Protein AF-A0A450S6C7-F1 (afdb_monomer_lite)

pLDDT: mean 80.45, std 17.09, range [35.97, 97.31]

Radius of gyration: 77.87 Å; chains: 1; bounding box: 133×38×218 Å

Secondary structure (DSSP, 8-state):
-HHHHHHHHHHHHHHHHTT----------HHHHHHHHHHHHHHHHHHHHHHHHHHHHHHHHHHHHHHHHHHHHHHHHHHHHHHHHHHHHHHHHHHHHHHHHHHHHHHHHHHHHHHHHHHHHHHHHHHHHHHHHHHHHHHHHHHHHTHHHHHHHHHHHHHHHSS-TT--HHHHHHHHHHHHTTT-HHHHHHHHHTT---------

Sequence (204 aa):
MRNVIWLLLFIVVLVSRSAFAVEVAPRISDREIVDRLIRLEEGQRSMQRQMDDRFSAMQKQMDNRFSAMERQVDNRFSAMERQVDDRFSAMEKQVDNRFSAMEKRMELMEQWISERMEAQWHLTLVLIAAILGLVGFVVWDRSTALKPLERRFDRIADDLELESPGGSKLTRLVGALRELAPEDRRLADVLRRFSLLKDLPRQA

Foldseek 3Di:
DVVVVVVVVVVVVVVVVVPPDDDDDPDPDPVNVVVVVVVVVVVVVVVVVVVVVVVVVVVVVVVVVVVVVVVVVVVVVVVVVVVVVVVVVVVVVVVVVVVVVVVVVVVVVVVVVVVVVVVVVVVVVVVVVVVVVVVVVVVVCVVVVCVVVVVVVVVVVCVQVPDDPPDGPVVVVLVVLQVCLVVDVVSVVVCVVVVSNPDDPDDD

Organism: NCBI:txid2126338

Structure (mmCIF, N/CA/C/O backbone):
data_AF-A0A450S6C7-F1
#
_entry.id   AF-A0A450S6C7-F1
#
loop_
_atom_site.group_PDB
_atom_site.id
_atom_site.type_symbol
_atom_site.label_atom_id
_atom_site.label_alt_id
_atom_site.label_comp_id
_atom_site.label_asym_id
_atom_site.label_entity_id
_atom_site.label_seq_id
_atom_site.pdbx_PDB_ins_code
_atom_site.Cartn_x
_atom_site.Cartn_y
_atom_site.Cartn_z
_atom_site.occupancy
_atom_site.B_iso_or_equiv
_atom_site.auth_seq_id
_atom_site.auth_comp_id
_atom_site.auth_asym_id
_atom_site.auth_atom_id
_atom_site.pdbx_PDB_model_num
ATOM 1 N N . MET A 1 1 ? -38.337 -27.605 137.936 1.00 59.41 1 MET A N 1
ATOM 2 C CA . MET A 1 1 ? -37.971 -28.455 136.777 1.00 59.41 1 MET A CA 1
ATOM 3 C C . MET A 1 1 ? -38.839 -28.166 135.545 1.00 59.41 1 MET A C 1
ATOM 5 O O . MET A 1 1 ? -38.288 -27.783 134.526 1.00 59.41 1 MET A O 1
ATOM 9 N N . ARG A 1 2 ? -40.180 -28.246 135.622 1.00 66.88 2 ARG A N 1
ATOM 10 C CA . ARG A 1 2 ? -41.090 -28.081 134.461 1.00 66.88 2 ARG A CA 1
ATOM 11 C C . ARG A 1 2 ? -41.018 -26.722 133.733 1.00 66.88 2 ARG A C 1
ATOM 13 O O . ARG A 1 2 ? -41.124 -26.686 132.514 1.00 66.88 2 ARG A O 1
ATOM 20 N N . ASN A 1 3 ? -40.777 -25.623 134.450 1.00 64.31 3 ASN A N 1
ATOM 21 C CA . ASN A 1 3 ? -40.757 -24.272 133.858 1.00 64.31 3 ASN A CA 1
ATOM 22 C C . ASN A 1 3 ? -39.447 -23.955 133.109 1.00 64.31 3 ASN A C 1
ATOM 24 O O . ASN A 1 3 ? -39.446 -23.144 132.191 1.00 64.31 3 ASN A O 1
ATOM 28 N N . VAL A 1 4 ? -38.344 -24.626 133.465 1.00 73.75 4 VAL A N 1
ATOM 29 C CA . VAL A 1 4 ? -37.034 -24.451 132.807 1.00 73.75 4 VAL A CA 1
ATOM 30 C C . VAL A 1 4 ? -37.041 -25.085 131.415 1.00 73.75 4 VAL A C 1
ATOM 32 O O . VAL A 1 4 ? -36.467 -24.536 130.482 1.00 73.75 4 VAL A O 1
ATOM 35 N N . ILE A 1 5 ? -37.764 -26.198 131.257 1.00 76.25 5 ILE A N 1
ATOM 36 C CA . ILE A 1 5 ? -37.934 -26.881 129.969 1.00 76.25 5 ILE A CA 1
ATOM 37 C C . ILE A 1 5 ? -38.692 -25.980 128.988 1.00 76.25 5 ILE A C 1
ATOM 39 O O . ILE A 1 5 ? -38.266 -25.838 127.848 1.00 76.25 5 ILE A O 1
ATOM 43 N N . TRP A 1 6 ? -39.757 -25.310 129.440 1.00 79.44 6 TRP A N 1
ATOM 44 C CA . TRP A 1 6 ? -40.509 -24.369 128.604 1.00 79.44 6 TRP A CA 1
ATOM 45 C C . TRP A 1 6 ? -39.689 -23.144 128.188 1.00 79.44 6 TRP A C 1
ATOM 47 O O . TRP A 1 6 ? -39.787 -22.714 127.042 1.00 79.44 6 TRP A O 1
ATOM 57 N N . LEU A 1 7 ? -38.840 -22.622 129.078 1.00 78.94 7 LEU A N 1
ATOM 58 C CA . LEU A 1 7 ? -37.923 -21.526 128.754 1.00 78.94 7 LEU A CA 1
ATOM 59 C C . LEU A 1 7 ? -36.870 -21.939 127.720 1.00 78.94 7 LEU A C 1
ATOM 61 O O . LEU A 1 7 ? -36.635 -21.199 126.769 1.00 78.94 7 LEU A O 1
ATOM 65 N N . LEU A 1 8 ? -36.284 -23.131 127.855 1.00 76.75 8 LEU A N 1
ATOM 66 C CA . LEU A 1 8 ? -35.333 -23.654 126.870 1.00 76.75 8 LEU A CA 1
ATOM 67 C C . LEU A 1 8 ? -35.992 -23.875 125.504 1.00 76.75 8 LEU A C 1
ATOM 69 O O . LEU A 1 8 ? -35.417 -23.512 124.481 1.00 76.75 8 LEU A O 1
ATOM 73 N N . LEU A 1 9 ? -37.222 -24.392 125.483 1.00 77.19 9 LEU A N 1
ATOM 74 C CA . LEU A 1 9 ? -37.988 -24.595 124.250 1.00 77.19 9 LEU A CA 1
ATOM 75 C C . LEU A 1 9 ? -38.311 -23.258 123.565 1.00 77.19 9 LEU A C 1
ATOM 77 O O . LEU A 1 9 ? -38.173 -23.129 122.351 1.00 77.19 9 LEU A O 1
ATOM 81 N N . PHE A 1 10 ? -38.663 -22.235 124.347 1.00 77.44 10 PHE A N 1
ATOM 82 C CA . PHE A 1 10 ? -38.928 -20.889 123.841 1.00 77.44 10 PHE A CA 1
ATOM 83 C C . PHE A 1 10 ? -37.675 -20.223 123.254 1.00 77.44 10 PHE A C 1
ATOM 85 O O . PHE A 1 10 ? -37.748 -19.603 122.194 1.00 77.44 10 PHE A O 1
ATOM 92 N N . ILE A 1 11 ? -36.513 -20.404 123.891 1.00 76.25 11 ILE A N 1
ATOM 93 C CA . ILE A 1 11 ? -35.227 -19.884 123.401 1.00 76.25 11 ILE A CA 1
ATOM 94 C C . ILE A 1 11 ? -34.826 -20.562 122.083 1.00 76.25 11 ILE A C 1
ATOM 96 O O . ILE A 1 11 ? -34.401 -19.877 121.155 1.00 76.25 11 ILE A O 1
ATOM 100 N N . VAL A 1 12 ? -35.023 -21.878 121.954 1.00 75.19 12 VAL A N 1
ATOM 101 C CA . VAL A 1 12 ? -34.751 -22.609 120.702 1.00 75.19 12 VAL A CA 1
ATOM 102 C C . VAL A 1 12 ? -35.634 -22.101 119.558 1.00 75.19 12 VAL A C 1
ATOM 104 O O . VAL A 1 12 ? -35.145 -21.890 118.448 1.00 75.19 12 VAL A O 1
ATOM 107 N N . VAL A 1 13 ? -36.913 -21.824 119.829 1.00 72.62 13 VAL A N 1
ATOM 108 C CA . VAL A 1 13 ? -37.837 -21.241 118.839 1.00 72.62 13 VAL A CA 1
ATOM 109 C C . VAL A 1 13 ? -37.409 -19.829 118.429 1.00 72.62 13 VAL A C 1
ATOM 111 O O . VAL A 1 13 ? -37.501 -19.470 117.254 1.00 72.62 13 VAL A O 1
ATOM 114 N N . LEU A 1 14 ? -36.913 -19.033 119.378 1.00 66.69 14 LEU A N 1
ATOM 115 C CA . LEU A 1 14 ? -36.426 -17.677 119.125 1.00 66.69 14 LEU A CA 1
ATOM 116 C C . LEU A 1 14 ? -35.165 -17.667 118.256 1.00 66.69 14 LEU A C 1
ATOM 118 O O . LEU A 1 14 ? -35.115 -16.926 117.280 1.00 66.69 14 LEU A O 1
ATOM 122 N N . VAL A 1 15 ? -34.185 -18.523 118.551 1.00 63.88 15 VAL A N 1
ATOM 123 C CA . VAL A 1 15 ? -32.941 -18.618 117.767 1.00 63.88 15 VAL A CA 1
ATOM 124 C C . VAL A 1 15 ? -33.203 -19.193 116.372 1.00 63.88 15 VAL A C 1
ATOM 126 O O . VAL A 1 15 ? -32.592 -18.755 115.399 1.00 63.88 15 VAL A O 1
ATOM 129 N N . SER A 1 16 ? -34.162 -20.116 116.245 1.00 60.47 16 SER A N 1
ATOM 130 C CA . SER A 1 16 ? -34.554 -20.689 114.953 1.00 60.47 16 SER A CA 1
ATOM 131 C C . SER A 1 16 ? -35.202 -19.657 114.020 1.00 60.47 16 SER A C 1
ATOM 133 O O . SER A 1 16 ? -35.007 -19.717 112.807 1.00 60.47 16 SER A O 1
ATOM 135 N N . ARG A 1 17 ? -35.907 -18.658 114.571 1.00 58.38 17 ARG A N 1
ATOM 136 C CA . ARG A 1 17 ? -36.477 -17.553 113.783 1.00 58.38 17 ARG A CA 1
ATOM 137 C C . ARG A 1 17 ? -35.430 -16.588 113.227 1.00 58.38 17 ARG A C 1
ATOM 139 O O . ARG A 1 17 ? -35.666 -16.006 112.174 1.00 58.38 17 ARG A O 1
ATOM 146 N N . SER A 1 18 ? -34.285 -16.441 113.886 1.00 54.09 18 SER A N 1
ATOM 147 C CA . SER A 1 18 ? -33.247 -15.473 113.501 1.00 54.09 18 SER A CA 1
ATOM 148 C C . SER A 1 18 ? -32.346 -15.936 112.347 1.00 54.09 18 SER A C 1
ATOM 150 O O . SER A 1 18 ? -31.543 -15.148 111.859 1.00 54.09 18 SER A O 1
ATOM 152 N N . ALA A 1 19 ? -32.446 -17.197 111.911 1.00 55.00 19 ALA A N 1
ATOM 153 C CA . ALA A 1 19 ? -31.525 -17.795 110.937 1.00 55.00 19 ALA A CA 1
ATOM 154 C C . ALA A 1 19 ? -31.924 -17.609 109.456 1.00 55.00 19 ALA A C 1
ATOM 156 O O . ALA A 1 19 ? -31.166 -17.997 108.570 1.00 55.00 19 ALA A O 1
ATOM 157 N N . PHE A 1 20 ? -33.082 -17.008 109.158 1.00 53.72 20 PHE A N 1
ATOM 158 C CA . PHE A 1 20 ? -33.559 -16.809 107.782 1.00 53.72 20 PHE A CA 1
ATOM 159 C C . PHE A 1 20 ? -33.567 -15.329 107.387 1.00 53.72 20 PHE A C 1
ATOM 161 O O . PHE A 1 20 ? -34.619 -14.717 107.239 1.00 53.72 20 PHE A O 1
ATOM 168 N N . ALA A 1 21 ? -32.386 -14.749 107.197 1.00 49.41 21 ALA A N 1
ATOM 169 C CA . ALA A 1 21 ? -32.229 -13.474 106.498 1.00 49.41 21 ALA A CA 1
ATOM 170 C C . ALA A 1 21 ? 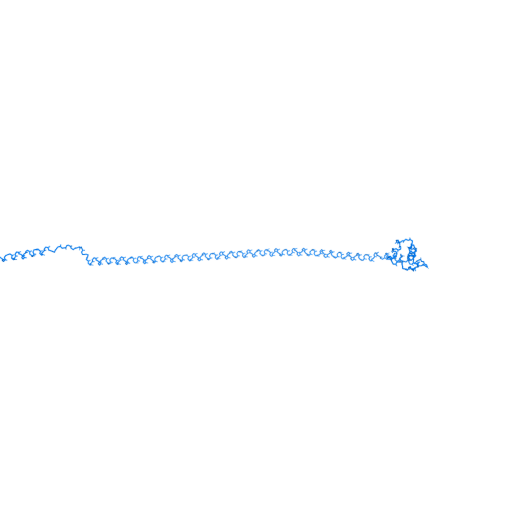-30.940 -13.509 105.667 1.00 49.41 21 ALA A C 1
ATOM 172 O O . ALA A 1 21 ? -29.929 -12.906 106.011 1.00 49.41 21 ALA A O 1
ATOM 173 N N . VAL A 1 22 ? -30.969 -14.289 104.585 1.00 49.44 22 VAL A N 1
ATOM 174 C CA . VAL A 1 22 ? -29.977 -14.215 103.508 1.00 49.44 22 VAL A CA 1
ATOM 175 C C . VAL A 1 22 ? -30.625 -13.408 102.389 1.00 49.44 22 VAL A C 1
ATOM 177 O O . VAL A 1 22 ? -31.564 -13.883 101.750 1.00 49.44 22 VAL A O 1
ATOM 180 N N . GLU A 1 23 ? -30.170 -12.173 102.185 1.00 49.59 23 GLU A N 1
ATOM 181 C CA . GLU A 1 23 ? -30.594 -11.345 101.056 1.00 49.59 23 GLU A CA 1
ATOM 182 C C . GLU A 1 23 ? -30.078 -11.969 99.755 1.00 49.59 23 GLU A C 1
ATOM 184 O O . GLU A 1 23 ? -28.879 -12.087 99.502 1.00 49.59 23 GLU A O 1
ATOM 189 N N . VAL A 1 24 ? -31.022 -12.443 98.948 1.00 52.97 24 VAL A N 1
ATOM 190 C CA . VAL A 1 24 ? -30.782 -13.054 97.644 1.00 52.97 24 VAL A CA 1
ATOM 191 C C . VAL A 1 24 ? -30.521 -11.928 96.644 1.00 52.97 24 VAL A C 1
ATOM 193 O O . VAL A 1 24 ? -31.357 -11.040 96.483 1.00 52.97 24 VAL A O 1
ATOM 196 N N . ALA A 1 25 ? -29.372 -11.975 95.964 1.00 54.00 25 ALA A N 1
ATOM 197 C CA . ALA A 1 25 ? -29.061 -11.117 94.820 1.00 54.00 25 ALA A CA 1
ATOM 198 C C . ALA A 1 25 ? -30.244 -11.071 93.828 1.00 54.00 25 ALA A C 1
ATOM 200 O O . ALA A 1 25 ? -30.941 -12.083 93.705 1.00 54.00 25 ALA A O 1
ATOM 201 N N . PRO A 1 26 ? -30.487 -9.954 93.111 1.00 57.22 26 PRO A N 1
ATOM 202 C CA . PRO A 1 26 ? -31.670 -9.800 92.268 1.00 57.22 26 PRO A CA 1
ATOM 203 C C . PRO A 1 26 ? -31.791 -10.985 91.307 1.00 57.22 26 PRO A C 1
ATOM 205 O O . PRO A 1 26 ? -30.985 -11.142 90.389 1.00 57.22 26 PRO A O 1
ATOM 208 N N . ARG A 1 27 ? -32.772 -11.863 91.547 1.00 58.56 27 ARG A N 1
ATOM 209 C CA . ARG A 1 27 ? -33.082 -12.954 90.627 1.00 58.56 27 ARG A CA 1
ATOM 210 C C . ARG A 1 27 ? -33.682 -12.310 89.390 1.00 58.56 27 ARG A C 1
ATOM 212 O O . ARG A 1 27 ? -34.846 -11.918 89.414 1.00 58.56 27 ARG A O 1
ATOM 219 N N . ILE A 1 28 ? -32.879 -12.179 88.336 1.00 61.12 28 ILE A N 1
ATOM 220 C CA . ILE A 1 28 ? -33.383 -11.901 86.992 1.00 61.12 28 ILE A CA 1
ATOM 221 C C . ILE A 1 28 ? -34.524 -12.895 86.754 1.00 61.12 28 ILE A C 1
ATOM 223 O O . ILE A 1 28 ? -34.337 -14.106 86.868 1.00 61.12 28 ILE A O 1
ATOM 227 N N . SER A 1 29 ? -35.728 -12.373 86.537 1.00 68.75 29 SER A N 1
ATOM 228 C CA . SER A 1 29 ? -36.910 -13.197 86.309 1.00 68.75 29 SER A CA 1
ATOM 229 C C . SER A 1 29 ? -36.808 -13.822 84.923 1.00 68.75 29 SER A C 1
ATOM 231 O O . SER A 1 29 ? -36.449 -13.129 83.971 1.00 68.75 29 SER A O 1
ATOM 233 N N . ASP A 1 30 ? -37.197 -15.088 84.775 1.00 75.69 30 ASP A N 1
ATOM 234 C CA . ASP A 1 30 ? -37.263 -15.766 83.472 1.00 75.69 30 ASP A CA 1
ATOM 235 C C . ASP A 1 30 ? -38.041 -14.943 82.422 1.00 75.69 30 ASP A C 1
ATOM 237 O O . ASP A 1 30 ? -37.728 -14.987 81.234 1.00 75.69 30 ASP A O 1
ATOM 241 N N . ARG A 1 31 ? -39.000 -14.105 82.855 1.00 79.12 31 ARG A N 1
ATOM 242 C CA . ARG A 1 31 ? -39.727 -13.162 81.986 1.00 79.12 31 ARG A CA 1
ATOM 243 C C . ARG A 1 31 ? -38.841 -12.073 81.372 1.00 79.12 31 ARG A C 1
ATOM 245 O O . ARG A 1 31 ? -39.048 -11.716 80.218 1.00 79.12 31 ARG A O 1
ATOM 252 N N . GLU A 1 32 ? -37.870 -11.548 82.115 1.00 82.75 32 GLU A N 1
ATOM 253 C CA . GLU A 1 32 ? -36.956 -10.505 81.628 1.00 82.75 32 GLU A CA 1
ATOM 254 C C . GLU A 1 32 ? -35.920 -11.081 80.649 1.00 82.75 32 GLU A C 1
ATOM 256 O O . GLU A 1 32 ? -35.538 -10.421 79.683 1.00 82.75 32 GLU A O 1
ATOM 261 N N . ILE A 1 33 ? -35.506 -12.338 80.851 1.00 82.75 33 ILE A N 1
ATOM 262 C CA . ILE A 1 33 ? -34.623 -13.061 79.922 1.00 82.75 33 ILE A CA 1
ATOM 263 C C . ILE A 1 33 ? -35.326 -13.272 78.581 1.00 82.75 33 ILE A C 1
ATOM 265 O O . ILE A 1 33 ? -34.732 -13.007 77.537 1.00 82.75 33 ILE A O 1
ATOM 269 N N . VAL A 1 34 ? -36.591 -13.702 78.606 1.00 86.75 34 VAL A N 1
ATOM 270 C CA . VAL A 1 34 ? -37.395 -13.908 77.393 1.00 86.75 34 VAL A CA 1
ATOM 271 C C . VAL A 1 34 ? -37.588 -12.598 76.623 1.00 86.75 34 VAL A C 1
ATOM 273 O O . VAL A 1 34 ? -37.375 -12.583 75.414 1.00 86.75 34 VAL A O 1
ATOM 276 N N . ASP A 1 35 ? -37.906 -11.489 77.298 1.00 88.19 35 ASP A N 1
ATOM 277 C CA . ASP A 1 35 ? -38.069 -10.178 76.643 1.00 88.19 35 ASP A CA 1
ATOM 278 C C . ASP A 1 35 ? -36.772 -9.696 75.965 1.00 88.19 35 ASP A C 1
ATOM 280 O O . ASP A 1 35 ? -36.773 -9.258 74.811 1.00 88.19 35 ASP A O 1
ATOM 284 N N . ARG A 1 36 ? -35.625 -9.859 76.641 1.00 87.00 36 ARG A N 1
ATOM 285 C CA . ARG A 1 36 ? -34.311 -9.538 76.061 1.00 87.00 36 ARG A CA 1
ATOM 286 C C . ARG A 1 36 ? -33.949 -10.456 74.893 1.00 87.00 36 ARG A C 1
ATOM 288 O O . ARG A 1 36 ? -33.341 -9.974 73.939 1.00 87.00 36 ARG A O 1
ATOM 295 N N . LEU A 1 37 ? -34.321 -11.739 74.944 1.00 88.94 37 LEU A N 1
ATOM 296 C CA . LEU A 1 37 ? -34.117 -12.681 73.839 1.00 88.94 37 LEU A CA 1
ATOM 297 C C . LEU A 1 37 ? -34.931 -12.284 72.607 1.00 88.94 37 LEU A C 1
ATOM 299 O O . LEU A 1 37 ? -34.387 -12.273 71.509 1.00 88.94 37 LEU A O 1
ATOM 303 N N . ILE A 1 38 ? -36.199 -11.910 72.795 1.00 89.69 38 ILE A N 1
ATOM 304 C CA . ILE A 1 38 ? -37.078 -11.464 71.707 1.00 89.69 38 ILE A CA 1
ATOM 305 C C . ILE A 1 38 ? -36.509 -10.196 71.059 1.00 89.69 38 ILE A C 1
ATOM 307 O O . ILE A 1 38 ? -36.353 -10.151 69.840 1.00 89.69 38 ILE A O 1
ATOM 311 N N . ARG A 1 39 ? -36.091 -9.197 71.853 1.00 92.31 39 ARG A N 1
ATOM 312 C CA . ARG A 1 39 ? -35.423 -7.992 71.321 1.00 92.31 39 ARG A CA 1
ATOM 313 C C . ARG A 1 39 ? -34.125 -8.304 70.577 1.00 92.31 39 ARG A C 1
ATOM 315 O O . ARG A 1 39 ? -33.833 -7.661 69.570 1.00 92.31 39 ARG A O 1
ATOM 322 N N . LEU A 1 40 ? -33.325 -9.248 71.073 1.00 92.19 40 LEU A N 1
ATOM 323 C CA . LEU A 1 40 ? -32.101 -9.692 70.400 1.00 92.19 40 LEU A CA 1
ATOM 324 C C . LEU A 1 40 ? -32.412 -10.383 69.070 1.00 92.19 40 LEU A C 1
ATOM 326 O O . LEU A 1 40 ? -31.770 -10.070 68.070 1.00 92.19 40 LEU A O 1
ATOM 330 N N . GLU A 1 41 ? -33.413 -11.262 69.036 1.00 93.25 41 GLU A N 1
ATOM 331 C CA . GLU A 1 41 ? -33.856 -11.953 67.824 1.00 93.25 41 GLU A CA 1
ATOM 332 C C . GLU A 1 41 ? -34.385 -10.960 66.777 1.00 93.25 41 GLU A C 1
ATOM 334 O O . GLU A 1 41 ? -34.026 -11.032 65.600 1.00 93.25 41 GLU A O 1
ATOM 339 N N . GLU A 1 42 ? -35.181 -9.976 67.197 1.00 92.75 42 GLU A N 1
ATOM 340 C CA . GLU A 1 42 ? -35.641 -8.882 66.337 1.00 92.75 42 GLU A CA 1
ATOM 341 C C . GLU A 1 42 ? -34.476 -8.028 65.819 1.00 92.75 42 GLU A C 1
ATOM 343 O O . GLU A 1 42 ? -34.428 -7.698 64.629 1.00 92.75 42 GLU A O 1
ATOM 348 N N . GLY A 1 43 ? -33.503 -7.719 66.682 1.00 93.38 43 GLY A N 1
ATOM 349 C CA . GLY A 1 43 ? -32.276 -7.013 66.317 1.00 93.38 43 GLY A CA 1
ATOM 350 C C . GLY A 1 43 ? -31.446 -7.774 65.280 1.00 93.38 43 GLY A C 1
ATOM 351 O O . GLY A 1 43 ? -31.012 -7.182 64.291 1.00 93.38 43 GLY A O 1
ATOM 352 N N . GLN A 1 44 ? -31.289 -9.090 65.446 1.00 93.50 44 GLN A N 1
ATOM 353 C CA . GLN A 1 44 ? -30.606 -9.955 64.480 1.00 93.50 44 GLN A CA 1
ATOM 354 C C . GLN A 1 44 ? -31.352 -10.019 63.146 1.00 93.50 44 GLN A C 1
ATOM 356 O O . GLN A 1 44 ? -30.734 -9.845 62.098 1.00 93.50 44 GLN A O 1
ATOM 361 N N . ARG A 1 45 ? -32.680 -10.194 63.161 1.00 94.44 45 ARG A N 1
ATOM 362 C CA . ARG A 1 45 ? -33.504 -10.205 61.938 1.00 94.44 45 ARG A CA 1
ATOM 363 C C . ARG A 1 45 ? -33.435 -8.873 61.190 1.00 94.44 45 ARG A C 1
ATOM 365 O O . ARG A 1 45 ? -33.346 -8.864 59.965 1.00 94.44 45 ARG A O 1
ATOM 372 N N . SER A 1 46 ? -33.468 -7.754 61.910 1.00 94.56 46 SER A N 1
ATOM 373 C CA . SER A 1 46 ? -33.310 -6.410 61.340 1.00 94.56 46 SER A CA 1
ATOM 374 C C . SER A 1 46 ? -31.928 -6.225 60.706 1.00 94.56 46 SER A C 1
ATOM 376 O O . SER A 1 46 ? -31.819 -5.791 59.558 1.00 94.56 46 SER A O 1
ATOM 378 N N . MET A 1 47 ? -30.871 -6.633 61.415 1.00 94.75 47 MET A N 1
ATOM 379 C CA . MET A 1 47 ? -29.499 -6.573 60.915 1.00 94.75 47 MET A CA 1
ATOM 380 C C . MET A 1 47 ? -29.304 -7.453 59.677 1.00 94.75 47 MET A C 1
ATOM 382 O O . MET A 1 47 ? -28.668 -7.021 58.719 1.00 94.75 47 MET A O 1
ATOM 386 N N . GLN A 1 48 ? -29.891 -8.650 59.658 1.00 95.44 48 GLN A N 1
ATOM 387 C CA . GLN A 1 48 ? -29.814 -9.550 58.513 1.00 95.44 48 GLN A CA 1
ATOM 388 C C . GLN A 1 48 ? -30.497 -8.965 57.276 1.00 95.44 48 GLN A C 1
ATOM 390 O O . GLN A 1 48 ? -29.872 -8.901 56.223 1.00 95.44 48 GLN A O 1
ATOM 395 N N . ARG A 1 49 ? -31.709 -8.413 57.419 1.00 95.06 49 ARG A N 1
ATOM 396 C CA . ARG A 1 49 ? -32.388 -7.705 56.318 1.00 95.06 49 ARG A CA 1
ATOM 397 C C . ARG A 1 49 ? -31.556 -6.542 55.782 1.00 95.06 49 ARG A C 1
ATOM 399 O O . ARG A 1 49 ? -31.413 -6.396 54.575 1.00 95.06 49 ARG A O 1
ATOM 406 N N . GLN A 1 50 ? -30.959 -5.740 56.666 1.00 96.19 50 GLN A N 1
ATOM 407 C CA . GLN A 1 50 ? -30.105 -4.629 56.243 1.00 96.19 50 GLN A CA 1
ATOM 408 C C . GLN A 1 50 ? -28.853 -5.111 55.492 1.00 96.19 50 GLN A C 1
ATOM 410 O O . GLN A 1 50 ? -28.412 -4.445 54.553 1.00 96.19 50 GLN A O 1
ATOM 415 N N . MET A 1 51 ? -28.263 -6.239 55.898 1.00 95.56 51 MET A N 1
ATOM 416 C CA . MET A 1 51 ? -27.139 -6.841 55.178 1.00 95.56 51 MET A CA 1
ATOM 417 C C . MET A 1 51 ? -27.561 -7.343 53.796 1.00 95.56 51 MET A C 1
ATOM 419 O O . MET A 1 51 ? -26.870 -7.036 52.826 1.00 95.56 51 MET A O 1
ATOM 423 N N . ASP A 1 52 ? -28.701 -8.025 53.692 1.00 96.75 52 ASP A N 1
ATOM 424 C CA . ASP A 1 52 ? -29.235 -8.527 52.422 1.00 96.75 52 ASP A CA 1
ATOM 425 C C . ASP A 1 52 ? -29.540 -7.376 51.448 1.00 96.75 52 ASP A C 1
ATOM 427 O O . ASP A 1 52 ? -29.141 -7.416 50.281 1.00 96.75 52 ASP A O 1
ATOM 431 N N . ASP A 1 53 ? -30.159 -6.297 51.936 1.00 96.38 53 ASP A N 1
ATOM 432 C CA . ASP A 1 53 ? -30.444 -5.099 51.140 1.00 96.38 53 ASP A CA 1
ATOM 433 C C . ASP A 1 53 ? -29.157 -4.426 50.647 1.00 96.38 53 ASP A C 1
ATOM 435 O O . ASP A 1 53 ? -29.048 -4.050 49.475 1.00 96.38 53 ASP A O 1
ATOM 439 N N . ARG A 1 54 ? -28.148 -4.297 51.521 1.00 96.38 54 ARG A N 1
ATOM 440 C CA . ARG A 1 54 ? -26.837 -3.741 51.151 1.00 96.38 54 ARG A CA 1
ATOM 441 C C . ARG A 1 54 ? -26.123 -4.612 50.130 1.00 96.38 54 ARG A C 1
ATOM 443 O O . ARG A 1 54 ? -25.535 -4.074 49.194 1.00 96.38 54 ARG A O 1
ATOM 450 N N . PHE A 1 55 ? -26.177 -5.929 50.296 1.00 96.88 55 PHE A N 1
ATOM 451 C CA . PHE A 1 55 ? -25.565 -6.869 49.368 1.00 96.88 55 PHE A CA 1
ATOM 452 C C . PHE A 1 55 ? -26.243 -6.801 47.996 1.00 96.88 55 PHE A C 1
ATOM 454 O O . PHE A 1 55 ? -25.566 -6.642 46.984 1.00 96.88 55 PHE A O 1
ATOM 461 N N . SER A 1 56 ? -27.577 -6.792 47.961 1.00 96.88 56 SER A N 1
ATOM 462 C CA . SER A 1 56 ? -28.361 -6.634 46.732 1.00 96.88 56 SER A CA 1
ATOM 463 C C . SER A 1 56 ? -28.073 -5.305 46.024 1.00 96.88 56 SER A C 1
ATOM 465 O O . SER A 1 56 ? -27.868 -5.268 44.808 1.00 96.88 56 SER A O 1
ATOM 467 N N . ALA A 1 57 ? -27.992 -4.202 46.774 1.00 96.50 57 ALA A N 1
ATOM 468 C CA . ALA A 1 57 ? -27.636 -2.896 46.226 1.00 96.50 57 ALA A CA 1
ATOM 469 C C . ALA A 1 57 ? -26.208 -2.878 45.658 1.00 96.50 57 ALA A C 1
ATOM 471 O O . ALA A 1 57 ? -25.991 -2.365 44.558 1.00 96.50 57 ALA A O 1
ATOM 472 N N . MET A 1 58 ? -25.249 -3.470 46.375 1.00 97.00 58 MET A N 1
ATOM 473 C CA . MET A 1 58 ? -23.866 -3.591 45.918 1.00 97.00 58 MET A CA 1
ATOM 474 C C . MET A 1 58 ? -23.773 -4.441 44.647 1.00 97.00 58 MET A C 1
ATOM 476 O O . MET A 1 58 ? -23.093 -4.044 43.704 1.00 97.00 58 MET A O 1
ATOM 480 N N . GLN A 1 59 ? -24.491 -5.562 44.586 1.00 96.69 59 GLN A N 1
ATOM 481 C CA . GLN A 1 59 ? -24.497 -6.439 43.422 1.00 96.69 59 GLN A CA 1
ATOM 482 C C . GLN A 1 59 ? -25.068 -5.732 42.189 1.00 96.69 59 GLN A C 1
ATOM 484 O O . GLN A 1 59 ? -24.399 -5.665 41.163 1.00 96.69 59 GLN A O 1
ATOM 489 N N . LYS A 1 60 ? -26.218 -5.059 42.322 1.00 96.56 60 LYS A N 1
ATOM 490 C CA . LYS A 1 60 ? -26.782 -4.231 41.240 1.00 96.56 60 LYS A CA 1
ATOM 491 C C . LYS A 1 60 ? -25.824 -3.132 40.782 1.00 96.56 60 LYS A C 1
ATOM 493 O O . LYS A 1 60 ? -25.739 -2.832 39.593 1.00 96.56 60 LYS A O 1
ATOM 498 N N . GLN A 1 61 ? -25.110 -2.499 41.713 1.00 97.00 61 GLN A N 1
ATOM 499 C CA . GLN A 1 61 ? -24.122 -1.481 41.369 1.00 97.00 61 GLN A CA 1
ATOM 500 C C . GLN A 1 61 ? -22.949 -2.079 40.582 1.00 97.00 61 GLN A C 1
ATOM 502 O O . GLN A 1 61 ? -22.497 -1.457 39.618 1.00 97.00 61 GLN A O 1
ATOM 507 N N . MET A 1 62 ? -22.459 -3.260 40.973 1.00 96.38 62 MET A N 1
ATOM 508 C CA . MET A 1 62 ? -21.415 -3.960 40.226 1.00 96.38 62 MET A CA 1
ATOM 509 C C . MET A 1 62 ? -21.898 -4.335 38.827 1.00 96.38 62 MET A C 1
ATOM 511 O O . MET A 1 62 ? -21.221 -3.981 37.866 1.00 96.38 62 MET A O 1
ATOM 515 N N . ASP A 1 63 ? -23.078 -4.939 38.692 1.00 97.31 63 ASP A N 1
ATOM 516 C CA . ASP A 1 63 ? -23.632 -5.353 37.3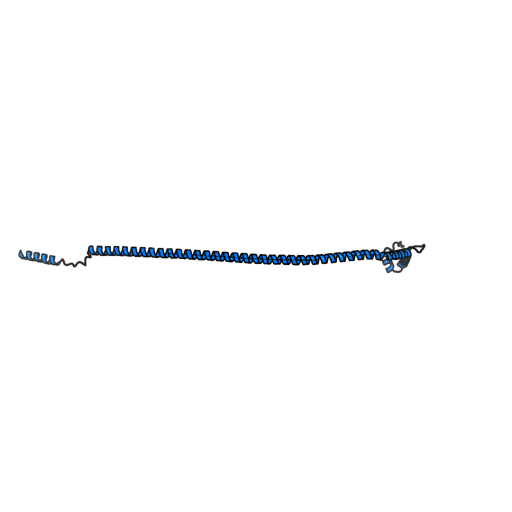96 1.00 97.31 63 ASP A CA 1
ATOM 517 C C . ASP A 1 63 ? -23.776 -4.168 36.432 1.00 97.31 63 ASP A C 1
ATOM 519 O O . ASP A 1 63 ? -23.373 -4.234 35.267 1.00 97.31 63 ASP A O 1
ATOM 523 N N . ASN A 1 64 ? -24.269 -3.033 36.935 1.00 96.88 64 ASN A N 1
ATOM 524 C CA . ASN A 1 64 ? -24.375 -1.802 36.155 1.00 96.88 64 ASN A CA 1
ATOM 525 C C . ASN A 1 64 ? -23.002 -1.270 35.725 1.00 96.88 64 ASN A C 1
ATOM 527 O O . ASN A 1 64 ? -22.846 -0.807 34.593 1.00 96.88 64 ASN A O 1
ATOM 531 N N . ARG A 1 65 ? -21.999 -1.326 36.611 1.00 96.75 65 ARG A N 1
ATOM 532 C CA . ARG A 1 65 ? -20.627 -0.901 36.294 1.00 96.75 65 ARG A CA 1
ATOM 533 C C . ARG A 1 65 ? -19.977 -1.810 35.260 1.00 96.75 65 ARG A C 1
ATOM 535 O O . ARG A 1 65 ? -19.371 -1.292 34.327 1.00 96.75 65 ARG A O 1
ATOM 542 N N . PHE A 1 66 ? -20.132 -3.124 35.396 1.00 97.19 66 PHE A N 1
ATOM 543 C CA . PHE A 1 66 ? -19.633 -4.091 34.423 1.00 97.19 66 PHE A CA 1
ATOM 544 C C . PHE A 1 66 ? -20.285 -3.884 33.059 1.00 97.19 66 PHE A C 1
ATOM 546 O O . PHE A 1 66 ? -19.572 -3.710 32.077 1.00 97.19 66 PHE A O 1
ATOM 553 N N . SER A 1 67 ? -21.613 -3.760 33.010 1.00 96.88 67 SER A N 1
ATOM 554 C CA . SER A 1 67 ? -22.347 -3.505 31.762 1.00 96.88 67 SER A CA 1
ATOM 555 C C . SER A 1 67 ? -21.930 -2.187 31.095 1.00 96.88 67 SER A C 1
ATOM 557 O O . SER A 1 67 ? -21.815 -2.095 29.874 1.00 96.88 67 SER A O 1
ATOM 559 N N . ALA A 1 68 ? -21.703 -1.131 31.884 1.00 96.75 68 ALA A N 1
ATOM 560 C CA . ALA A 1 68 ? -21.225 0.146 31.359 1.00 96.75 68 ALA A CA 1
ATOM 561 C C . ALA A 1 68 ? -19.795 0.037 30.809 1.00 96.75 68 ALA A C 1
ATOM 563 O O . ALA A 1 68 ? -19.492 0.620 29.767 1.00 96.75 68 ALA A O 1
ATOM 564 N N . MET A 1 69 ? -18.932 -0.716 31.493 1.00 97.06 69 MET A N 1
ATOM 565 C CA . MET A 1 69 ? -17.558 -0.945 31.064 1.00 97.06 69 MET A CA 1
ATOM 566 C C . MET A 1 69 ? -17.493 -1.790 29.790 1.00 97.06 69 MET A C 1
ATOM 568 O O . MET A 1 69 ? -16.765 -1.424 28.873 1.00 97.06 69 MET A O 1
ATOM 572 N N . GLU A 1 70 ? -18.298 -2.845 29.687 1.00 96.75 70 GLU A N 1
ATOM 573 C CA . GLU A 1 70 ? -18.425 -3.676 28.484 1.00 96.75 70 GLU A CA 1
ATOM 574 C C . GLU A 1 70 ? -18.832 -2.828 27.272 1.00 96.75 70 GLU A C 1
ATOM 576 O O . GLU A 1 70 ? -18.112 -2.775 26.278 1.00 96.75 70 GLU A O 1
ATOM 581 N N . ARG A 1 71 ? -19.895 -2.022 27.403 1.00 96.50 71 ARG A N 1
ATOM 582 C CA . ARG A 1 71 ? -20.318 -1.088 26.343 1.00 96.50 71 ARG A CA 1
ATOM 583 C C . ARG A 1 71 ? -19.237 -0.076 25.973 1.00 96.50 71 ARG A C 1
ATOM 585 O O . ARG A 1 71 ? -19.119 0.314 24.813 1.00 96.50 71 ARG A O 1
ATOM 592 N N . GLN A 1 72 ? -18.473 0.412 26.949 1.00 96.69 72 GLN A N 1
ATOM 593 C CA . GLN A 1 72 ? -17.384 1.348 26.682 1.00 96.69 72 GLN A CA 1
ATOM 594 C C . GLN A 1 72 ? -16.260 0.681 25.882 1.00 96.69 72 GLN A C 1
ATOM 596 O O . GLN A 1 72 ? -15.718 1.308 24.969 1.00 96.69 72 GLN A O 1
ATOM 601 N N . VAL A 1 73 ? -15.909 -0.558 26.226 1.00 96.19 73 VAL A N 1
ATOM 602 C CA . VAL A 1 73 ? -14.895 -1.345 25.518 1.00 96.19 73 VAL A CA 1
ATOM 603 C C . VAL A 1 73 ? -15.354 -1.635 24.091 1.00 96.19 73 VAL A C 1
ATOM 605 O O . VAL A 1 73 ? -14.612 -1.309 23.168 1.00 96.19 73 VAL A O 1
ATOM 608 N N . ASP A 1 74 ? -16.585 -2.106 23.896 1.00 97.31 74 ASP A N 1
ATOM 609 C CA . ASP A 1 74 ? -17.149 -2.385 22.568 1.00 97.31 74 ASP A CA 1
ATOM 610 C C . ASP A 1 74 ? -17.157 -1.153 21.664 1.00 97.31 74 ASP A C 1
ATOM 612 O O . ASP A 1 74 ? -16.720 -1.202 20.511 1.00 97.31 74 ASP A O 1
ATOM 616 N N . ASN A 1 75 ? -17.595 -0.009 22.194 1.00 96.44 75 ASN A N 1
ATOM 617 C CA . ASN A 1 75 ? -17.607 1.241 21.439 1.00 96.44 75 ASN A CA 1
ATOM 618 C C . ASN A 1 75 ? -16.193 1.688 21.053 1.00 96.44 75 ASN A C 1
ATOM 620 O O . ASN A 1 75 ? -15.978 2.169 19.939 1.00 96.44 75 ASN A O 1
ATOM 624 N N . ARG A 1 76 ? -15.219 1.539 21.961 1.00 96.38 76 ARG A N 1
ATOM 625 C CA . ARG A 1 76 ? -13.815 1.866 21.676 1.00 96.38 76 ARG A CA 1
ATOM 626 C C . ARG A 1 76 ? -13.228 0.934 20.628 1.00 96.38 76 ARG A C 1
ATOM 628 O O . ARG A 1 76 ? -12.539 1.417 19.735 1.00 96.38 76 ARG A O 1
ATOM 635 N N . PHE A 1 77 ? -13.513 -0.359 20.725 1.00 96.62 77 PHE A N 1
ATOM 636 C CA . PHE A 1 77 ? -13.035 -1.349 19.772 1.00 96.62 77 PHE A CA 1
ATOM 637 C C . PHE A 1 77 ? -13.619 -1.096 18.380 1.00 96.62 77 PHE A C 1
ATOM 639 O O . PHE A 1 77 ? -12.867 -0.951 17.423 1.00 96.62 77 PHE A O 1
ATOM 646 N N . SER A 1 78 ? -14.932 -0.877 18.290 1.00 96.62 78 SER A N 1
ATOM 647 C CA . SER A 1 78 ? -15.618 -0.535 17.035 1.00 96.62 78 SER A CA 1
ATOM 648 C C . SER A 1 78 ? -15.092 0.763 16.408 1.00 96.62 78 SER A C 1
ATOM 650 O O . SER A 1 78 ? -14.958 0.876 15.192 1.00 96.62 78 SER A O 1
ATOM 652 N N . ALA A 1 79 ? -14.798 1.781 17.225 1.00 96.38 79 ALA A N 1
ATOM 653 C CA . ALA A 1 79 ? -14.217 3.030 16.737 1.00 96.38 79 ALA A CA 1
ATOM 654 C C . ALA A 1 79 ? -12.780 2.835 16.228 1.00 96.38 79 ALA A C 1
ATOM 656 O O . ALA A 1 79 ? -12.398 3.433 15.223 1.00 96.38 79 A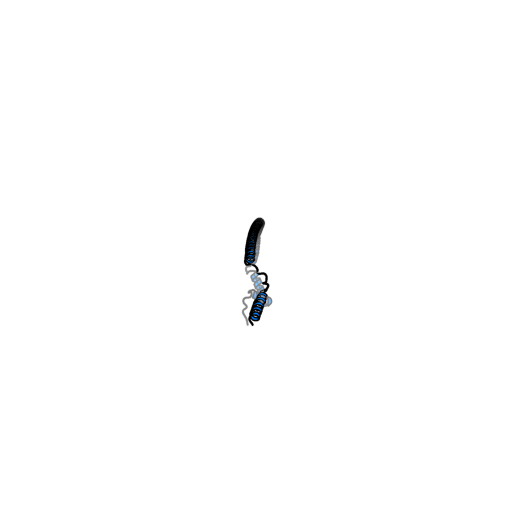LA A O 1
ATOM 657 N N . MET A 1 80 ? -11.996 1.999 16.913 1.00 96.75 80 MET A N 1
ATOM 658 C CA . MET A 1 80 ? -10.639 1.654 16.502 1.00 96.75 80 MET A CA 1
ATOM 659 C C . MET A 1 80 ? -10.637 0.861 15.193 1.00 96.75 80 MET A C 1
ATOM 661 O O . MET A 1 80 ? -9.865 1.195 14.302 1.00 96.75 80 MET A O 1
ATOM 665 N N . GLU A 1 81 ? -11.525 -0.121 15.049 1.00 96.50 81 GLU A N 1
ATOM 666 C CA . GLU A 1 81 ? -11.698 -0.908 13.824 1.00 96.50 81 GLU A CA 1
ATOM 667 C C . GLU A 1 81 ? -12.014 -0.006 12.625 1.00 96.50 81 GLU A C 1
ATOM 669 O O . GLU A 1 81 ? -11.285 -0.021 11.638 1.00 96.50 81 GLU A O 1
ATOM 674 N N . ARG A 1 82 ? -12.999 0.895 12.759 1.00 96.00 82 ARG A N 1
ATOM 675 C CA . ARG A 1 82 ? -13.322 1.877 11.707 1.00 96.00 82 ARG A CA 1
ATOM 676 C C . ARG A 1 82 ? -12.145 2.781 11.356 1.00 96.00 82 ARG A C 1
ATOM 678 O O . ARG A 1 82 ? -11.884 3.025 10.185 1.00 96.00 82 ARG A O 1
ATOM 685 N N . GLN A 1 83 ? -11.416 3.275 12.358 1.00 96.69 83 GLN A N 1
ATOM 686 C CA . GLN A 1 83 ? -10.243 4.115 12.115 1.00 96.69 83 GLN A CA 1
ATOM 687 C C . GLN A 1 83 ? -9.141 3.357 11.363 1.00 96.69 83 GLN A C 1
ATOM 689 O O . GLN A 1 83 ? -8.438 3.951 10.542 1.00 96.69 83 GLN A O 1
ATOM 694 N N . VAL A 1 84 ? -8.948 2.077 11.679 1.00 96.06 84 VAL A N 1
ATOM 695 C CA . VAL A 1 84 ? -7.975 1.220 11.003 1.00 96.06 84 VAL A CA 1
ATOM 696 C C . VAL A 1 84 ? -8.400 0.997 9.552 1.00 96.06 84 VAL A C 1
ATOM 698 O O . VAL A 1 84 ? -7.588 1.254 8.665 1.00 96.06 84 VAL A O 1
ATOM 701 N N . ASP A 1 85 ? -9.658 0.639 9.305 1.00 97.25 85 ASP A N 1
ATOM 702 C CA . ASP A 1 85 ? -10.209 0.458 7.955 1.00 97.25 85 ASP A CA 1
ATOM 703 C C . ASP A 1 85 ? -10.088 1.724 7.098 1.00 97.25 85 ASP A C 1
ATOM 705 O O . ASP A 1 85 ? -9.570 1.676 5.979 1.00 97.25 85 ASP A O 1
ATOM 709 N N . ASP A 1 86 ? -10.470 2.883 7.640 1.00 96.69 86 ASP A N 1
ATOM 710 C CA . ASP A 1 86 ? -10.360 4.166 6.939 1.00 96.69 86 ASP A CA 1
ATOM 711 C C . ASP A 1 86 ? -8.904 4.480 6.564 1.00 96.69 86 ASP A C 1
ATOM 713 O O . ASP A 1 86 ? -8.613 4.947 5.457 1.00 96.69 86 ASP A O 1
ATOM 717 N N . ARG A 1 87 ? -7.963 4.207 7.479 1.00 96.25 87 ARG A N 1
ATOM 718 C CA . ARG A 1 87 ? -6.527 4.398 7.231 1.00 96.25 87 ARG A CA 1
ATOM 719 C C . ARG A 1 87 ? -6.004 3.442 6.170 1.00 96.25 87 ARG A C 1
ATOM 721 O O . ARG A 1 87 ? -5.243 3.885 5.309 1.00 96.25 87 ARG A O 1
ATOM 728 N N . PHE A 1 88 ? -6.400 2.173 6.213 1.00 96.81 88 PHE A N 1
ATOM 729 C CA . PHE A 1 88 ? -6.014 1.192 5.202 1.00 96.81 88 PHE A CA 1
ATOM 730 C C . PHE A 1 88 ? -6.551 1.576 3.823 1.00 96.81 88 PHE A C 1
ATOM 732 O O . PHE A 1 88 ? -5.767 1.632 2.879 1.00 96.81 88 PHE A O 1
ATOM 739 N N . SER A 1 89 ? -7.825 1.959 3.709 1.00 96.56 89 SER A N 1
ATOM 740 C CA . SER A 1 89 ? -8.406 2.396 2.432 1.00 96.56 89 SER A CA 1
ATOM 741 C C . SER A 1 89 ? -7.741 3.666 1.887 1.00 96.56 89 SER A C 1
ATOM 743 O O . SER A 1 89 ? -7.469 3.781 0.690 1.00 96.56 89 SER A O 1
ATOM 745 N N . ALA A 1 90 ? -7.425 4.634 2.754 1.00 96.56 90 ALA A N 1
ATOM 746 C CA . ALA A 1 90 ? -6.694 5.832 2.348 1.00 96.56 90 ALA A CA 1
ATOM 747 C C . ALA A 1 90 ? -5.275 5.503 1.853 1.00 96.56 90 ALA A C 1
ATOM 749 O O . ALA A 1 90 ? -4.823 6.068 0.853 1.00 96.56 90 ALA A O 1
ATOM 750 N N . MET A 1 91 ? -4.584 4.582 2.530 1.00 96.88 91 MET A N 1
ATOM 751 C CA . MET A 1 91 ? -3.257 4.118 2.133 1.00 96.88 91 MET A CA 1
ATOM 752 C C . MET A 1 91 ? -3.299 3.363 0.802 1.00 96.88 91 MET A C 1
ATOM 754 O O . MET A 1 91 ? -2.481 3.647 -0.069 1.00 96.88 91 MET A O 1
ATOM 758 N N . GLU A 1 92 ? -4.270 2.471 0.609 1.00 96.44 92 GLU A N 1
ATOM 759 C CA . GLU A 1 92 ? -4.483 1.740 -0.643 1.00 96.44 92 GLU A CA 1
ATOM 760 C C . GLU A 1 92 ? -4.676 2.706 -1.816 1.00 96.44 92 GLU A C 1
ATOM 762 O O . GLU A 1 92 ? -3.917 2.663 -2.782 1.00 96.44 92 GLU A O 1
ATOM 767 N N . LYS A 1 93 ? -5.584 3.683 -1.685 1.00 96.00 93 LYS A N 1
ATOM 768 C CA . LYS A 1 93 ? -5.793 4.721 -2.710 1.00 96.00 93 LYS A CA 1
ATOM 769 C C . LYS A 1 93 ? -4.538 5.544 -2.983 1.00 96.00 93 LYS A C 1
ATOM 771 O O . LYS A 1 93 ? -4.276 5.929 -4.121 1.00 96.00 93 LYS A O 1
ATOM 776 N N . GLN A 1 94 ? -3.763 5.872 -1.951 1.00 96.56 94 GLN A N 1
ATOM 777 C CA . GLN A 1 94 ? -2.519 6.619 -2.126 1.00 96.56 94 GLN A CA 1
ATOM 778 C C . GLN A 1 94 ? -1.480 5.804 -2.902 1.00 96.56 94 GLN A C 1
ATOM 780 O O . GLN A 1 94 ? -0.792 6.353 -3.765 1.00 96.56 94 GLN A O 1
ATOM 785 N N . VAL A 1 95 ? -1.352 4.519 -2.578 1.00 95.94 95 VAL A N 1
ATOM 786 C CA . VAL A 1 95 ? -0.449 3.587 -3.253 1.00 95.94 95 VAL A CA 1
ATOM 787 C C . VAL A 1 95 ? -0.863 3.427 -4.712 1.00 95.94 95 VAL A C 1
ATOM 789 O O . VAL A 1 95 ? -0.025 3.615 -5.590 1.00 95.94 95 VAL A O 1
ATOM 792 N N . ASP A 1 96 ? -2.146 3.209 -4.975 1.00 97.12 96 ASP A N 1
ATOM 793 C CA . ASP A 1 96 ? -2.685 3.015 -6.322 1.00 97.12 96 ASP A CA 1
ATOM 794 C C . ASP A 1 96 ? -2.478 4.251 -7.216 1.00 97.12 96 ASP A C 1
ATOM 796 O O . ASP A 1 96 ? -1.965 4.167 -8.334 1.00 97.12 96 ASP A O 1
ATOM 800 N N . ASN A 1 97 ? -2.726 5.447 -6.668 1.00 96.62 97 ASN A N 1
ATOM 801 C CA . ASN A 1 97 ? -2.436 6.710 -7.349 1.00 96.62 97 ASN A CA 1
ATOM 802 C C . ASN A 1 97 ? -0.941 6.888 -7.653 1.00 96.62 97 ASN A C 1
ATOM 804 O O . ASN A 1 97 ? -0.575 7.410 -8.709 1.00 96.62 97 ASN A O 1
ATOM 808 N N . ARG A 1 98 ? -0.058 6.486 -6.729 1.00 96.12 98 ARG A N 1
ATOM 809 C CA . ARG A 1 98 ? 1.397 6.556 -6.934 1.00 96.12 98 ARG A CA 1
ATOM 810 C C . ARG A 1 98 ? 1.862 5.574 -8.001 1.00 96.12 98 ARG A C 1
ATOM 812 O O . ARG A 1 98 ? 2.691 5.961 -8.822 1.00 96.12 98 ARG A O 1
ATOM 819 N N . PHE A 1 99 ? 1.332 4.353 -8.006 1.00 96.81 99 PHE A N 1
ATOM 820 C CA . PHE A 1 99 ? 1.620 3.364 -9.042 1.00 96.81 99 PHE A CA 1
ATOM 821 C C . PHE A 1 99 ? 1.138 3.844 -10.408 1.00 96.81 99 PHE A C 1
ATOM 823 O O . PHE A 1 99 ? 1.951 3.924 -11.321 1.00 96.81 99 PHE A O 1
ATOM 830 N N . SER A 1 100 ? -0.107 4.310 -10.511 1.00 96.75 100 SER A N 1
ATOM 831 C CA . SER A 1 100 ? -0.656 4.886 -11.747 1.00 96.75 100 SER A CA 1
ATOM 832 C C . SER A 1 100 ? 0.176 6.066 -12.270 1.00 96.75 100 SER A C 1
ATOM 834 O O . SER A 1 100 ? 0.394 6.222 -13.470 1.00 96.75 100 SER A O 1
ATOM 836 N N . ALA A 1 101 ? 0.667 6.932 -11.376 1.00 96.62 101 ALA A N 1
ATOM 837 C CA . ALA A 1 101 ? 1.542 8.038 -11.759 1.00 96.62 101 ALA A CA 1
ATOM 838 C C . ALA A 1 101 ? 2.930 7.562 -12.218 1.00 96.62 101 ALA A C 1
ATOM 840 O O . ALA A 1 101 ? 3.528 8.187 -13.096 1.00 96.62 101 ALA A O 1
ATOM 841 N N . MET A 1 102 ? 3.455 6.488 -11.621 1.00 96.75 102 MET A N 1
ATOM 842 C CA . MET A 1 102 ? 4.715 5.878 -12.042 1.00 96.75 102 MET A CA 1
ATOM 843 C C . MET A 1 102 ? 4.572 5.211 -13.409 1.00 96.75 102 MET A C 1
ATOM 845 O O . MET A 1 102 ? 5.415 5.437 -14.267 1.00 96.75 102 MET A O 1
ATOM 849 N N . GLU A 1 103 ? 3.497 4.459 -13.629 1.00 96.88 103 GLU A N 1
ATOM 850 C CA . GLU A 1 103 ? 3.197 3.789 -14.896 1.00 96.88 103 GLU A CA 1
ATOM 851 C C . GLU A 1 103 ? 3.156 4.797 -16.047 1.00 96.88 103 GLU A C 1
ATOM 853 O O . GLU A 1 103 ? 3.935 4.679 -16.987 1.00 96.88 103 GLU A O 1
ATOM 858 N N . LYS A 1 104 ? 2.416 5.902 -15.892 1.00 96.62 104 LYS 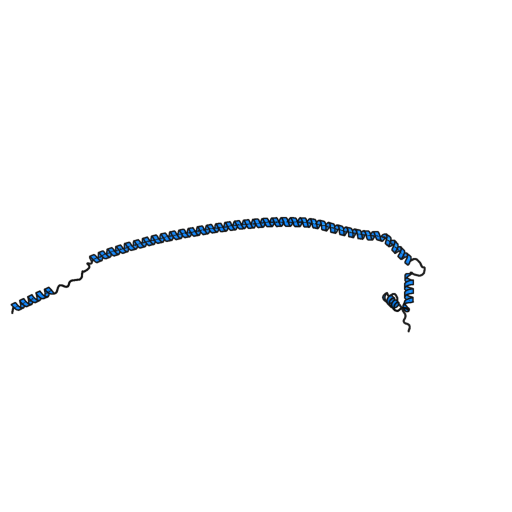A N 1
ATOM 859 C CA . LYS A 1 104 ? 2.409 6.998 -16.879 1.00 96.62 104 LYS A CA 1
ATOM 860 C C . LYS A 1 104 ? 3.791 7.594 -17.147 1.00 96.62 104 LYS A C 1
ATOM 862 O O . LYS A 1 104 ? 4.095 7.988 -18.267 1.00 96.62 104 LYS A O 1
ATOM 867 N N . ARG A 1 105 ? 4.640 7.721 -16.121 1.00 96.75 105 ARG A N 1
ATOM 868 C CA . ARG A 1 105 ? 6.016 8.220 -16.299 1.00 96.75 105 ARG A CA 1
ATOM 869 C C . ARG A 1 105 ? 6.884 7.224 -17.060 1.00 96.75 105 ARG A C 1
ATOM 871 O O . ARG A 1 105 ? 7.714 7.663 -17.851 1.00 96.75 105 ARG A O 1
ATOM 878 N N . MET A 1 106 ? 6.705 5.930 -16.811 1.00 96.69 106 MET A N 1
ATOM 879 C CA . MET A 1 106 ? 7.410 4.869 -17.528 1.00 96.69 106 MET A CA 1
ATOM 880 C C . MET A 1 106 ? 6.961 4.829 -18.988 1.00 96.69 106 MET A C 1
ATOM 882 O O . MET A 1 106 ? 7.818 4.883 -19.857 1.00 96.69 106 MET A O 1
ATOM 886 N N . GLU A 1 107 ? 5.656 4.888 -19.265 1.00 97.00 107 GLU A N 1
ATOM 887 C CA . GLU A 1 107 ? 5.118 4.973 -20.631 1.00 97.00 107 GLU A CA 1
ATOM 888 C C . GLU A 1 107 ? 5.690 6.174 -21.401 1.00 97.00 107 GLU A C 1
ATOM 890 O O . GLU A 1 107 ? 6.164 6.030 -22.526 1.00 97.00 107 GLU A O 1
ATOM 895 N N . LEU A 1 108 ? 5.711 7.364 -20.786 1.00 96.88 108 LEU A N 1
ATOM 896 C CA . LEU A 1 108 ? 6.305 8.558 -21.401 1.00 96.88 108 LEU A CA 1
ATOM 897 C C . LEU A 1 108 ? 7.812 8.400 -21.649 1.00 96.88 108 LEU A C 1
ATOM 899 O O . LEU A 1 108 ? 8.331 8.884 -22.655 1.00 96.88 108 LEU A O 1
ATOM 903 N N . MET A 1 109 ? 8.529 7.744 -20.734 1.00 96.50 109 MET A N 1
ATOM 904 C CA . MET A 1 109 ? 9.957 7.476 -20.892 1.00 96.50 109 MET A CA 1
ATOM 905 C C . MET A 1 109 ? 10.214 6.472 -22.017 1.00 96.50 109 MET A C 1
ATOM 907 O O . MET A 1 109 ? 11.110 6.694 -22.826 1.00 96.50 109 MET A O 1
ATOM 911 N N . GLU A 1 110 ? 9.426 5.402 -22.091 1.00 96.06 110 GLU A N 1
ATOM 912 C CA . GLU A 1 110 ? 9.491 4.406 -23.159 1.00 96.06 110 GLU A CA 1
ATOM 913 C C . GLU A 1 110 ? 9.222 5.047 -24.521 1.00 96.06 110 GLU A C 1
ATOM 915 O O . GLU A 1 110 ? 10.010 4.852 -25.448 1.00 96.06 110 GLU A O 1
ATOM 920 N N . GLN A 1 111 ? 8.190 5.891 -24.620 1.00 96.19 111 GLN A N 1
ATOM 921 C CA . GLN A 1 111 ? 7.896 6.665 -25.828 1.00 96.19 111 GLN A CA 1
ATOM 922 C C . GLN A 1 111 ? 9.084 7.549 -26.224 1.00 96.19 111 GLN A C 1
ATOM 924 O O . GLN A 1 111 ? 9.588 7.433 -27.339 1.00 96.19 111 GLN A O 1
ATOM 929 N N . TRP A 1 112 ? 9.612 8.352 -25.298 1.00 95.44 112 TRP A N 1
ATOM 930 C CA . TRP A 1 112 ? 10.761 9.220 -25.572 1.00 95.44 112 TRP A CA 1
ATOM 931 C C . TRP A 1 112 ? 12.014 8.445 -26.017 1.00 95.44 112 TRP A C 1
ATOM 933 O O . TRP A 1 112 ? 12.718 8.869 -26.940 1.00 95.44 112 TRP A O 1
ATOM 943 N N . ILE A 1 113 ? 12.307 7.302 -25.384 1.00 95.50 113 ILE A N 1
ATOM 944 C CA . ILE A 1 113 ? 13.427 6.439 -25.784 1.00 95.50 113 ILE A CA 1
ATOM 945 C C . ILE A 1 113 ? 13.180 5.883 -27.185 1.00 95.50 113 ILE A C 1
ATOM 947 O O . ILE A 1 113 ? 14.102 5.901 -27.999 1.00 95.50 113 ILE A O 1
ATOM 951 N N . SER A 1 114 ? 11.966 5.411 -27.476 1.00 95.38 114 SER A N 1
ATOM 952 C CA . SER A 1 114 ? 11.631 4.828 -28.777 1.00 95.38 114 SER A CA 1
ATOM 953 C C . SER A 1 114 ? 11.798 5.837 -29.916 1.00 95.38 114 SER A C 1
ATOM 955 O O . SER A 1 114 ? 12.543 5.559 -30.853 1.00 95.38 114 SER A O 1
ATOM 957 N N . GLU A 1 115 ? 11.258 7.053 -29.779 1.00 94.31 115 GLU A N 1
ATOM 958 C CA . GLU A 1 115 ? 11.398 8.124 -30.775 1.00 94.31 115 GLU A CA 1
ATOM 959 C C . GLU A 1 115 ? 12.870 8.482 -31.023 1.00 94.31 115 GLU A C 1
ATOM 961 O O . GLU A 1 115 ? 13.323 8.627 -32.163 1.00 94.31 115 GLU A O 1
ATOM 966 N N . ARG A 1 116 ? 13.660 8.590 -29.947 1.00 95.31 116 ARG A N 1
ATOM 967 C CA . ARG A 1 116 ? 15.092 8.884 -30.051 1.00 95.31 116 ARG A CA 1
ATOM 968 C C . ARG A 1 116 ? 15.861 7.747 -30.719 1.00 95.31 116 ARG A C 1
ATOM 970 O O . ARG A 1 116 ? 16.772 8.009 -31.507 1.00 95.31 116 ARG A O 1
ATOM 977 N N . MET A 1 117 ? 15.532 6.503 -30.385 1.00 94.94 117 MET A N 1
ATOM 978 C CA . MET A 1 117 ? 16.173 5.321 -30.955 1.00 94.94 117 MET A CA 1
ATOM 979 C C . MET A 1 117 ? 15.852 5.188 -32.441 1.00 94.94 117 MET A C 1
ATOM 981 O O . MET A 1 117 ? 16.767 4.911 -33.210 1.00 94.94 117 MET A O 1
ATOM 985 N N . GLU A 1 118 ? 14.617 5.462 -32.865 1.00 94.00 118 GLU A N 1
ATOM 986 C CA . GLU A 1 118 ? 14.240 5.487 -34.282 1.00 94.00 118 GLU A CA 1
ATOM 987 C C . GLU A 1 118 ? 15.018 6.558 -35.054 1.00 94.00 118 GLU A C 1
ATOM 989 O O . GLU A 1 118 ? 15.638 6.258 -36.077 1.00 94.00 118 GLU A O 1
ATOM 994 N N . ALA A 1 119 ? 15.080 7.790 -34.539 1.00 93.50 119 ALA A N 1
ATOM 995 C CA . ALA A 1 119 ? 15.846 8.864 -35.171 1.00 93.50 119 ALA A CA 1
ATOM 996 C C . ALA A 1 119 ? 17.341 8.518 -35.288 1.00 93.50 119 ALA A C 1
ATOM 998 O O . ALA A 1 119 ? 17.962 8.720 -36.338 1.00 93.50 119 ALA A O 1
ATOM 999 N N . GLN A 1 120 ? 17.921 7.954 -34.224 1.00 95.19 120 GLN A N 1
ATOM 1000 C CA . GLN A 1 120 ? 19.310 7.507 -34.225 1.00 95.19 120 GLN A CA 1
ATOM 1001 C C . GLN A 1 120 ? 19.526 6.348 -35.207 1.00 95.19 120 GLN A C 1
ATOM 1003 O O . GLN A 1 120 ? 20.522 6.352 -35.926 1.00 95.19 120 GLN A O 1
ATOM 1008 N N . TRP A 1 121 ? 18.600 5.391 -35.272 1.00 95.44 121 TRP A N 1
ATOM 1009 C CA . TRP A 1 121 ? 18.658 4.240 -36.172 1.00 95.44 121 TRP A CA 1
ATOM 1010 C C . TRP A 1 121 ? 18.586 4.650 -37.645 1.00 95.44 121 TRP A C 1
ATOM 1012 O O . TRP A 1 121 ? 19.358 4.166 -38.471 1.00 95.44 121 TRP A O 1
ATOM 1022 N N . HIS A 1 122 ? 17.713 5.596 -37.994 1.00 95.94 122 HIS A N 1
ATOM 1023 C CA . HIS A 1 122 ? 17.658 6.134 -39.352 1.00 95.94 122 HIS A CA 1
ATOM 1024 C C . HIS A 1 122 ? 18.963 6.836 -39.741 1.00 95.94 122 HIS A C 1
ATOM 1026 O O . HIS A 1 122 ? 19.476 6.618 -40.841 1.00 95.94 122 HIS A O 1
ATOM 1032 N N . LEU A 1 123 ? 19.539 7.630 -38.835 1.00 95.88 123 LEU A N 1
ATOM 1033 C CA . LEU A 1 123 ? 20.823 8.288 -39.068 1.00 95.88 123 LEU A CA 1
ATOM 1034 C C . LEU A 1 123 ? 21.956 7.269 -39.247 1.00 95.88 123 LEU A C 1
ATOM 1036 O O . LEU A 1 123 ? 22.742 7.397 -40.188 1.00 95.88 123 LEU A O 1
ATOM 1040 N N . THR A 1 124 ? 22.046 6.247 -38.389 1.00 95.50 124 THR A N 1
ATOM 1041 C CA . THR A 1 124 ? 23.084 5.211 -38.512 1.00 95.50 124 THR A CA 1
ATOM 1042 C C . THR A 1 124 ? 22.938 4.425 -39.810 1.00 95.50 124 THR A C 1
ATOM 1044 O O . THR A 1 124 ? 23.946 4.173 -40.469 1.00 95.50 124 THR A O 1
ATOM 1047 N N . LEU A 1 125 ? 21.712 4.101 -40.234 1.00 96.38 125 LEU A N 1
ATOM 1048 C CA . LEU A 1 125 ? 21.456 3.457 -41.523 1.00 96.38 125 LEU A CA 1
ATOM 1049 C C . LEU A 1 125 ? 21.935 4.310 -42.704 1.00 96.38 125 LEU A C 1
ATOM 1051 O O . LEU A 1 125 ? 22.608 3.786 -43.593 1.00 96.38 125 LEU A O 1
ATOM 1055 N N . VAL A 1 126 ? 21.645 5.616 -42.707 1.00 97.06 126 VAL A N 1
ATOM 1056 C CA . VAL A 1 126 ? 22.117 6.535 -43.758 1.00 97.06 126 VAL A CA 1
ATOM 1057 C C . VAL A 1 126 ? 23.643 6.618 -43.773 1.00 97.06 126 VAL A C 1
ATOM 1059 O O . VAL A 1 126 ? 24.241 6.552 -44.846 1.00 97.06 126 VAL A O 1
ATOM 1062 N N . LEU A 1 127 ? 24.290 6.710 -42.607 1.00 96.62 127 LEU A N 1
ATOM 1063 C CA . LEU A 1 127 ? 25.754 6.722 -42.519 1.00 96.62 127 LEU A CA 1
ATOM 1064 C C . LEU A 1 127 ? 26.372 5.425 -43.053 1.00 96.62 127 LEU A C 1
ATOM 1066 O O . LEU A 1 127 ? 27.330 5.481 -43.822 1.00 96.62 127 LEU A O 1
ATOM 1070 N N . ILE A 1 128 ? 25.817 4.263 -42.697 1.00 97.31 128 ILE A N 1
ATOM 1071 C CA . ILE A 1 128 ? 26.287 2.964 -43.201 1.00 97.31 128 ILE A CA 1
ATOM 1072 C C . ILE A 1 128 ? 26.120 2.893 -44.723 1.00 97.31 128 ILE A C 1
ATOM 1074 O O . ILE A 1 128 ? 27.064 2.527 -45.423 1.00 97.31 128 ILE A O 1
ATOM 1078 N N . ALA A 1 129 ? 24.958 3.288 -45.249 1.00 97.19 129 ALA A N 1
ATOM 1079 C CA . ALA A 1 129 ? 24.706 3.321 -46.687 1.00 97.19 129 ALA A CA 1
ATOM 1080 C C . ALA A 1 129 ? 25.667 4.272 -47.422 1.00 97.19 129 ALA A C 1
ATOM 1082 O O . ALA A 1 129 ? 26.189 3.915 -48.477 1.00 97.19 129 ALA A O 1
ATOM 1083 N N . ALA A 1 130 ? 25.962 5.444 -46.850 1.00 97.12 130 ALA A N 1
ATOM 1084 C CA . ALA A 1 130 ? 26.923 6.393 -47.406 1.00 97.12 130 ALA A CA 1
ATOM 1085 C C . ALA A 1 130 ? 28.351 5.822 -47.430 1.00 97.12 130 ALA A C 1
ATOM 1087 O O . ALA A 1 130 ? 29.035 5.936 -48.447 1.00 97.12 130 ALA A O 1
ATOM 1088 N N . ILE A 1 131 ? 28.792 5.162 -46.352 1.00 96.62 131 ILE A N 1
ATOM 1089 C CA . ILE A 1 131 ? 30.112 4.514 -46.285 1.00 96.62 131 ILE A CA 1
ATOM 1090 C C . ILE A 1 131 ? 30.213 3.394 -47.323 1.00 96.62 131 ILE A C 1
ATOM 1092 O O . ILE A 1 131 ? 31.180 3.354 -48.082 1.00 96.62 131 ILE A O 1
ATOM 1096 N N . LEU A 1 132 ? 29.218 2.506 -47.395 1.00 96.81 132 LEU A N 1
ATOM 1097 C CA . LEU A 1 132 ? 29.193 1.427 -48.386 1.00 96.81 132 LEU A CA 1
ATOM 1098 C C . LEU A 1 132 ? 29.164 1.976 -49.817 1.00 96.81 132 LEU A C 1
ATOM 1100 O O . LEU A 1 132 ? 29.873 1.461 -50.680 1.00 96.81 132 LEU A O 1
ATOM 1104 N N . GLY A 1 133 ? 28.409 3.051 -50.053 1.00 96.00 133 GLY A N 1
ATOM 1105 C CA . GLY A 1 133 ? 28.388 3.767 -51.325 1.00 96.00 133 GLY A CA 1
ATOM 1106 C C . GLY A 1 133 ? 29.759 4.329 -51.706 1.00 96.00 133 GLY A C 1
ATOM 1107 O O . GLY A 1 133 ? 30.203 4.127 -52.833 1.00 96.00 133 GLY A O 1
ATOM 1108 N N . LEU A 1 134 ? 30.470 4.965 -50.768 1.00 94.44 134 LEU A N 1
ATOM 1109 C CA . LEU A 1 134 ? 31.825 5.483 -50.990 1.00 94.44 134 LEU A CA 1
ATOM 1110 C C . LEU A 1 134 ? 32.838 4.368 -51.247 1.00 94.44 134 LEU A C 1
ATOM 1112 O O . LEU A 1 134 ? 33.633 4.472 -52.176 1.00 94.44 134 LEU A O 1
ATOM 1116 N N . VAL A 1 135 ? 32.811 3.293 -50.457 1.00 94.25 135 VAL A N 1
ATOM 1117 C CA . VAL A 1 135 ? 33.704 2.142 -50.654 1.00 94.25 135 VAL A CA 1
ATOM 1118 C C . VAL A 1 135 ? 33.450 1.508 -52.020 1.00 94.25 135 VAL A C 1
ATOM 1120 O O . VAL A 1 135 ? 34.397 1.274 -52.770 1.00 94.25 135 VAL A O 1
ATOM 1123 N N . GLY A 1 136 ? 32.181 1.295 -52.378 1.00 93.38 136 GLY A N 1
ATOM 1124 C CA . GLY A 1 136 ? 31.796 0.812 -53.702 1.00 93.38 136 GLY A CA 1
ATOM 1125 C C . GLY A 1 136 ? 32.285 1.735 -54.821 1.00 93.38 136 GLY A C 1
ATOM 1126 O O . GLY A 1 136 ? 32.863 1.262 -55.798 1.00 93.38 136 GLY A O 1
ATOM 1127 N N . PHE A 1 137 ? 32.137 3.051 -54.649 1.00 92.31 137 PHE A N 1
ATOM 1128 C CA . PHE A 1 137 ? 32.601 4.056 -55.605 1.00 92.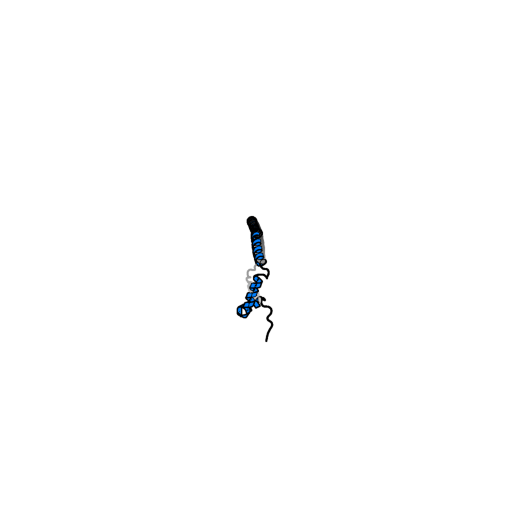31 137 PHE A CA 1
ATOM 1129 C C . PHE A 1 137 ? 34.127 4.065 -55.767 1.00 92.31 137 PHE A C 1
ATOM 1131 O O . PHE A 1 137 ? 34.610 4.086 -56.892 1.00 92.31 137 PHE A O 1
ATOM 1138 N N . VAL A 1 138 ? 34.899 3.995 -54.680 1.00 89.81 138 VAL A N 1
ATOM 1139 C CA . VAL A 1 138 ? 36.374 3.972 -54.730 1.00 89.81 138 VAL A CA 1
ATOM 1140 C C . VAL A 1 138 ? 36.892 2.698 -55.403 1.00 89.81 138 VAL A C 1
ATOM 1142 O O . VAL A 1 138 ? 37.837 2.748 -56.191 1.00 89.81 138 VAL A O 1
ATOM 1145 N N . VAL A 1 139 ? 36.276 1.546 -55.122 1.00 86.56 139 VAL A N 1
ATOM 1146 C CA . VAL A 1 139 ? 36.626 0.273 -55.776 1.00 86.56 139 VAL A CA 1
ATOM 1147 C C . VAL A 1 139 ? 36.323 0.326 -57.278 1.00 86.56 139 VAL A C 1
ATOM 1149 O O . VAL A 1 139 ? 37.126 -0.151 -58.090 1.00 86.56 139 VAL A O 1
ATOM 1152 N N . TRP A 1 140 ? 35.200 0.942 -57.652 1.00 83.38 140 TRP A N 1
ATOM 1153 C CA . TRP A 1 140 ? 34.851 1.202 -59.045 1.00 83.38 140 TRP A CA 1
ATOM 1154 C C . TRP A 1 140 ? 35.858 2.151 -59.715 1.00 83.38 140 TRP A C 1
ATOM 1156 O O . TRP A 1 140 ? 36.441 1.784 -60.735 1.00 83.38 140 TRP A O 1
ATOM 1166 N N . ASP A 1 141 ? 36.143 3.305 -59.100 1.00 82.81 141 ASP A N 1
ATOM 1167 C CA . ASP A 1 141 ? 37.062 4.334 -59.604 1.00 82.81 141 ASP A CA 1
ATOM 1168 C C . ASP A 1 141 ? 38.473 3.782 -59.849 1.00 82.81 141 ASP A C 1
ATOM 1170 O O . ASP A 1 141 ? 38.993 3.908 -60.960 1.00 82.81 141 ASP A O 1
ATOM 1174 N N . ARG A 1 142 ? 39.046 3.053 -58.878 1.00 74.19 142 ARG A N 1
ATOM 1175 C CA . ARG A 1 142 ? 40.347 2.371 -59.018 1.00 74.19 142 ARG A CA 1
ATOM 1176 C C . ARG A 1 142 ? 40.385 1.450 -60.240 1.00 74.19 142 ARG A C 1
ATOM 1178 O O . ARG A 1 142 ? 41.393 1.407 -60.944 1.00 74.19 142 ARG A O 1
ATOM 1185 N N . SER A 1 143 ? 39.306 0.717 -60.501 1.00 67.88 143 SER A N 1
ATOM 1186 C CA . SER A 1 143 ? 39.230 -0.221 -61.628 1.00 67.88 143 SER A CA 1
ATOM 1187 C C . SER A 1 143 ? 39.107 0.500 -62.980 1.00 67.88 143 SER A C 1
ATOM 1189 O O . SER A 1 143 ? 39.598 0.007 -63.996 1.00 67.88 143 SER A O 1
ATOM 1191 N N . THR A 1 144 ? 38.510 1.694 -63.023 1.00 65.69 144 THR A N 1
ATOM 1192 C CA . THR A 1 144 ? 38.455 2.539 -64.230 1.00 65.69 144 THR A CA 1
ATOM 1193 C C . THR A 1 144 ? 39.719 3.370 -64.463 1.00 65.69 144 THR A C 1
ATOM 1195 O O . THR A 1 144 ? 40.133 3.521 -65.614 1.00 65.69 144 THR A O 1
ATOM 1198 N N . ALA A 1 145 ? 40.366 3.861 -63.404 1.00 61.59 145 ALA A N 1
ATOM 1199 C CA . ALA A 1 145 ? 41.545 4.726 -63.472 1.00 61.59 145 ALA A CA 1
ATOM 1200 C C . ALA A 1 145 ? 42.849 3.975 -63.805 1.00 61.59 145 ALA A C 1
ATOM 1202 O O . ALA A 1 145 ? 43.804 4.586 -64.288 1.00 61.59 145 ALA A O 1
ATOM 1203 N N . LEU A 1 146 ? 42.898 2.651 -63.601 1.00 60.47 146 LEU A N 1
ATOM 1204 C CA . LEU A 1 146 ? 44.065 1.819 -63.930 1.00 60.47 146 LEU A CA 1
ATOM 1205 C C . LEU A 1 146 ? 44.124 1.365 -65.399 1.00 60.47 146 LEU A C 1
ATOM 1207 O O . LEU A 1 146 ? 45.207 1.027 -65.874 1.00 60.47 146 LEU A O 1
ATOM 1211 N N . LYS A 1 147 ? 43.023 1.446 -66.162 1.00 63.44 147 LYS A N 1
ATOM 1212 C CA . LYS A 1 147 ? 43.007 1.121 -67.605 1.00 63.44 147 LYS A CA 1
ATOM 1213 C C . LYS A 1 147 ? 44.081 1.854 -68.441 1.00 63.44 147 LYS A C 1
ATOM 1215 O O . LYS A 1 147 ? 44.672 1.232 -69.322 1.00 63.44 147 LYS A O 1
ATOM 1220 N N . PRO A 1 148 ? 44.372 3.157 -68.233 1.00 61.59 148 PRO A N 1
ATOM 1221 C CA . PRO A 1 148 ? 45.467 3.832 -68.940 1.00 61.59 148 PRO A CA 1
ATOM 1222 C C . PRO A 1 148 ? 46.867 3.497 -68.400 1.00 61.59 148 PRO A C 1
ATOM 1224 O O . PRO A 1 148 ? 47.845 3.712 -69.119 1.00 61.59 148 PRO A O 1
ATOM 1227 N N . LEU A 1 149 ? 46.979 3.002 -67.163 1.00 62.22 149 LEU A N 1
ATOM 1228 C CA . LEU A 1 149 ? 48.247 2.578 -66.558 1.00 62.22 149 LEU A CA 1
ATOM 1229 C C . LEU A 1 149 ? 48.669 1.197 -67.063 1.00 62.22 149 LEU A C 1
ATOM 1231 O O . LEU A 1 149 ? 49.846 1.015 -67.355 1.00 62.22 149 LEU A O 1
ATOM 1235 N N . GLU A 1 150 ? 47.721 0.283 -67.269 1.00 64.25 150 GLU A N 1
ATOM 1236 C CA . GLU A 1 150 ? 47.961 -1.042 -67.858 1.00 64.25 150 GLU A CA 1
ATOM 1237 C C . GLU A 1 150 ? 48.663 -0.921 -69.219 1.00 64.25 150 GLU A C 1
ATOM 1239 O O . GLU A 1 150 ? 49.765 -1.420 -69.387 1.00 64.25 150 GLU A O 1
ATOM 1244 N N . ARG A 1 151 ? 48.182 -0.041 -70.107 1.00 64.44 151 ARG A N 1
ATOM 1245 C CA . ARG A 1 151 ? 48.834 0.233 -71.408 1.00 64.44 151 ARG A CA 1
ATOM 1246 C C . ARG A 1 151 ? 50.245 0.837 -71.327 1.00 64.44 151 ARG A C 1
ATOM 1248 O O . ARG A 1 151 ? 50.929 0.945 -72.349 1.00 64.44 151 ARG A O 1
ATOM 1255 N N . ARG A 1 152 ? 50.646 1.382 -70.175 1.00 65.56 152 ARG A N 1
ATOM 1256 C CA . ARG A 1 152 ? 52.010 1.892 -69.950 1.00 65.56 152 ARG A CA 1
ATOM 1257 C C . ARG A 1 152 ? 52.901 0.803 -69.379 1.00 65.56 152 ARG A C 1
ATOM 1259 O O . ARG A 1 152 ? 54.051 0.726 -69.786 1.00 65.56 152 ARG A O 1
ATOM 1266 N N . PHE A 1 153 ? 52.368 -0.024 -68.485 1.00 63.72 153 PHE A N 1
ATOM 1267 C CA . PHE A 1 153 ? 53.067 -1.207 -68.005 1.00 63.72 153 PHE A CA 1
ATOM 1268 C C . PHE A 1 153 ? 53.273 -2.225 -69.123 1.00 63.72 153 PHE A C 1
ATOM 1270 O O . PHE A 1 153 ? 54.387 -2.710 -69.240 1.00 63.72 153 PHE A O 1
ATOM 1277 N N . ASP A 1 154 ? 52.292 -2.427 -70.006 1.00 63.84 154 ASP A N 1
ATOM 1278 C CA . ASP A 1 154 ? 52.437 -3.268 -71.199 1.00 63.84 154 ASP A CA 1
ATOM 1279 C C . ASP A 1 154 ? 53.536 -2.733 -72.117 1.00 63.84 154 ASP A C 1
ATOM 1281 O O . ASP A 1 154 ? 54.393 -3.485 -72.548 1.00 63.84 154 ASP A O 1
ATOM 1285 N N . ARG A 1 155 ? 53.608 -1.410 -72.332 1.00 64.38 155 ARG A N 1
ATOM 1286 C CA . ARG A 1 155 ? 54.703 -0.807 -73.110 1.00 64.38 155 ARG A CA 1
ATOM 1287 C C . ARG A 1 155 ? 56.068 -0.941 -72.450 1.00 64.38 155 ARG A C 1
ATOM 1289 O O . ARG A 1 155 ? 57.041 -1.101 -73.164 1.00 64.38 155 ARG A O 1
ATOM 1296 N N . ILE A 1 156 ? 56.157 -0.835 -71.124 1.00 66.75 156 ILE A N 1
ATOM 1297 C CA . ILE A 1 156 ? 57.422 -1.010 -70.394 1.00 66.75 156 ILE A CA 1
ATOM 1298 C C . ILE A 1 156 ? 57.829 -2.490 -70.390 1.00 66.75 156 ILE A C 1
ATOM 1300 O O . ILE A 1 156 ? 59.009 -2.784 -70.531 1.00 66.75 156 ILE A O 1
ATOM 1304 N N . ALA A 1 157 ? 56.876 -3.413 -70.255 1.00 65.88 157 ALA A N 1
ATOM 1305 C CA . ALA A 1 157 ? 57.115 -4.847 -70.361 1.00 65.88 157 ALA A CA 1
ATOM 1306 C C . ALA A 1 157 ? 57.567 -5.222 -71.781 1.00 65.88 157 ALA A C 1
ATOM 1308 O O . ALA A 1 157 ? 58.606 -5.862 -71.928 1.00 65.88 157 ALA A O 1
ATOM 1309 N N . ASP A 1 158 ? 56.884 -4.712 -72.806 1.00 66.25 158 ASP A N 1
ATOM 1310 C CA . ASP A 1 158 ? 57.253 -4.895 -74.209 1.00 66.25 158 ASP A CA 1
ATOM 1311 C C . ASP A 1 158 ? 58.624 -4.270 -74.528 1.00 66.25 158 ASP A C 1
ATOM 1313 O O . ASP A 1 158 ? 59.433 -4.928 -75.164 1.00 66.25 158 ASP A O 1
ATOM 1317 N N . ASP A 1 159 ? 58.972 -3.067 -74.045 1.00 63.34 159 ASP A N 1
ATOM 1318 C CA . ASP A 1 159 ? 60.311 -2.460 -74.260 1.00 63.34 159 ASP A CA 1
ATOM 1319 C C . ASP A 1 159 ? 61.449 -3.262 -73.591 1.00 63.34 159 ASP A C 1
ATOM 1321 O O . ASP A 1 159 ? 62.614 -3.214 -74.005 1.00 63.34 159 ASP A O 1
ATOM 1325 N N . LEU A 1 160 ? 61.131 -3.984 -72.511 1.00 62.44 160 LEU A N 1
ATOM 1326 C CA . LEU A 1 160 ? 62.063 -4.878 -71.825 1.00 62.44 160 LEU A CA 1
ATOM 1327 C C . LEU A 1 160 ? 62.170 -6.261 -72.490 1.00 62.44 160 LEU A C 1
ATOM 1329 O O . LEU A 1 160 ? 63.211 -6.916 -72.337 1.00 62.44 160 LEU A O 1
ATOM 1333 N N . GLU A 1 161 ? 61.143 -6.694 -73.224 1.00 58.41 161 GLU A N 1
ATOM 1334 C CA . GLU A 1 161 ? 61.094 -7.988 -73.916 1.00 58.41 161 GLU A CA 1
ATOM 1335 C C . GLU A 1 161 ? 61.435 -7.910 -75.419 1.00 58.41 161 GLU A C 1
ATOM 1337 O O . GLU A 1 161 ? 61.993 -8.865 -75.962 1.00 58.41 161 GLU A O 1
ATOM 1342 N N . LEU A 1 162 ? 61.213 -6.778 -76.093 1.00 57.94 162 LEU A N 1
ATOM 1343 C CA . LEU A 1 162 ? 61.297 -6.628 -77.552 1.00 57.94 162 LEU A CA 1
ATOM 1344 C C . LEU A 1 162 ? 62.301 -5.552 -77.993 1.00 57.94 162 LEU A C 1
ATOM 1346 O O . LEU A 1 162 ? 61.940 -4.609 -78.679 1.00 57.94 162 LEU A O 1
ATOM 1350 N N . GLU A 1 163 ? 63.591 -5.733 -77.692 1.00 54.53 163 GLU A N 1
ATOM 1351 C CA . GLU A 1 163 ? 64.661 -5.257 -78.594 1.00 54.53 163 GLU A CA 1
ATOM 1352 C C . GLU A 1 163 ? 66.033 -5.865 -78.249 1.00 54.53 163 GLU A C 1
ATOM 1354 O O . GLU A 1 163 ? 66.906 -5.238 -77.644 1.00 54.53 163 GLU A O 1
ATOM 1359 N N . SER A 1 164 ? 66.250 -7.128 -78.632 1.00 51.34 164 SER A N 1
ATOM 1360 C CA . SER A 1 164 ? 67.548 -7.581 -79.161 1.00 51.34 164 SER A CA 1
ATOM 1361 C C . SER A 1 164 ? 67.531 -9.065 -79.556 1.00 51.34 164 SER A C 1
ATOM 1363 O O . SER A 1 164 ? 67.056 -9.889 -78.775 1.00 51.34 164 SER A O 1
ATOM 1365 N N . PRO A 1 165 ? 68.184 -9.452 -80.669 1.00 54.38 165 PRO A N 1
ATOM 1366 C CA . PRO A 1 165 ? 68.400 -10.846 -81.094 1.00 54.38 165 PRO A CA 1
ATOM 1367 C C . PRO A 1 165 ? 69.293 -11.702 -80.164 1.00 54.38 165 PRO A C 1
ATOM 1369 O O . PRO A 1 165 ? 69.903 -12.668 -80.613 1.00 54.38 165 PRO A O 1
ATOM 1372 N N . GLY A 1 166 ? 69.439 -11.351 -78.880 1.00 56.62 166 GLY A N 1
ATOM 1373 C CA . GLY A 1 166 ? 70.436 -11.947 -77.982 1.00 56.62 166 GLY A CA 1
ATOM 1374 C C . GLY A 1 166 ? 70.132 -11.847 -76.484 1.00 56.62 166 GLY A C 1
ATOM 1375 O O . GLY A 1 166 ? 71.074 -11.675 -75.708 1.00 56.62 166 GLY A O 1
ATOM 1376 N N . GLY A 1 167 ? 68.854 -11.938 -76.092 1.00 57.03 167 GLY A N 1
ATOM 1377 C CA . GLY A 1 167 ? 68.404 -12.103 -74.699 1.00 57.03 167 GLY A CA 1
ATOM 1378 C C . GLY A 1 167 ? 68.206 -10.802 -73.906 1.00 57.03 167 GLY A C 1
ATOM 1379 O O . GLY A 1 167 ? 68.923 -9.823 -74.115 1.00 57.03 167 GLY A O 1
ATOM 1380 N N . SER A 1 168 ? 67.215 -10.812 -73.000 1.00 63.50 168 SER A N 1
ATOM 1381 C CA . SER A 1 168 ? 66.730 -9.653 -72.227 1.00 63.50 168 SER A CA 1
ATOM 1382 C C . SER A 1 168 ? 67.862 -8.869 -71.546 1.00 63.50 168 SER A C 1
ATOM 1384 O O . SER A 1 168 ? 68.805 -9.445 -70.993 1.00 63.50 168 SER A O 1
ATOM 1386 N N . LYS A 1 169 ? 67.758 -7.531 -71.538 1.00 64.44 169 LYS A N 1
ATOM 1387 C CA . LYS A 1 169 ? 68.715 -6.622 -70.871 1.00 64.44 169 LYS A CA 1
ATOM 1388 C C . LYS A 1 169 ? 68.889 -6.974 -69.389 1.00 64.44 169 LYS A C 1
ATOM 1390 O O . LYS A 1 169 ? 69.990 -6.852 -68.857 1.00 64.44 169 LYS A O 1
ATOM 1395 N N . LEU A 1 170 ? 67.836 -7.493 -68.752 1.00 64.44 170 LEU A N 1
ATOM 1396 C CA . LEU A 1 170 ? 67.888 -7.998 -67.380 1.00 64.44 170 LEU A CA 1
ATOM 1397 C C . LEU A 1 170 ? 68.807 -9.213 -67.254 1.00 64.44 170 LEU A C 1
ATOM 1399 O O . LEU A 1 170 ? 69.602 -9.283 -66.323 1.00 64.44 170 LEU A O 1
ATOM 1403 N N . THR A 1 171 ? 68.777 -10.127 -68.223 1.00 66.25 171 THR A N 1
ATOM 1404 C CA . THR A 1 171 ? 69.672 -11.289 -68.258 1.00 66.25 171 THR A CA 1
ATOM 1405 C C . THR A 1 171 ? 71.134 -10.865 -68.397 1.00 66.25 171 THR A C 1
ATOM 1407 O O . THR A 1 171 ? 71.999 -11.446 -67.747 1.00 66.25 171 THR A O 1
ATOM 1410 N N . ARG A 1 172 ? 71.425 -9.816 -69.177 1.00 65.88 172 ARG A N 1
ATOM 1411 C CA . ARG A 1 172 ? 72.790 -9.277 -69.319 1.00 65.88 172 ARG A CA 1
ATOM 1412 C C . ARG A 1 172 ? 73.272 -8.537 -68.077 1.00 65.88 172 ARG A C 1
ATOM 1414 O O . ARG A 1 172 ? 74.419 -8.714 -67.691 1.00 65.88 172 ARG A O 1
ATOM 1421 N N . LEU A 1 173 ? 72.408 -7.758 -67.428 1.00 69.25 173 LEU A N 1
ATOM 1422 C CA . LEU A 1 173 ? 72.745 -7.083 -66.170 1.00 69.25 173 LEU A CA 1
ATOM 1423 C C . LEU A 1 173 ? 72.984 -8.092 -65.045 1.00 69.25 173 LEU A C 1
ATOM 1425 O O . LEU A 1 173 ? 73.954 -7.961 -64.305 1.00 69.25 173 LEU A O 1
ATOM 1429 N N . VAL A 1 174 ? 72.159 -9.139 -64.967 1.00 69.50 174 VAL A N 1
ATOM 1430 C CA . VAL A 1 174 ? 72.385 -10.267 -64.054 1.00 69.50 174 VAL A CA 1
ATOM 1431 C C . VAL A 1 174 ? 73.687 -10.999 -64.400 1.00 69.50 174 VAL A C 1
ATOM 1433 O O . VAL A 1 174 ? 74.431 -11.359 -63.493 1.00 69.50 174 VAL A O 1
ATOM 1436 N N . GLY A 1 175 ? 74.004 -11.172 -65.687 1.00 69.06 175 GLY A N 1
ATOM 1437 C CA . GLY A 1 175 ? 75.270 -11.749 -66.150 1.00 69.06 175 GLY A CA 1
ATOM 1438 C C . GLY A 1 175 ? 76.497 -10.928 -65.739 1.00 69.06 175 GLY A C 1
ATOM 1439 O O . GLY A 1 175 ? 77.421 -11.480 -65.153 1.00 69.06 175 GLY A O 1
ATOM 1440 N N . ALA A 1 176 ? 76.474 -9.612 -65.952 1.00 70.06 176 ALA A N 1
ATOM 1441 C CA . ALA A 1 176 ? 77.559 -8.707 -65.566 1.00 70.06 176 ALA A CA 1
ATOM 1442 C C . ALA A 1 176 ? 77.732 -8.629 -64.039 1.00 70.06 176 ALA A C 1
ATOM 1444 O O . ALA A 1 176 ? 78.849 -8.666 -63.529 1.00 70.06 176 ALA A O 1
ATOM 1445 N N . LEU A 1 177 ? 76.625 -8.599 -63.289 1.00 68.12 177 LEU A N 1
ATOM 1446 C CA . LEU A 1 177 ? 76.656 -8.685 -61.826 1.00 68.12 177 LEU A CA 1
ATOM 1447 C C . LEU A 1 177 ? 77.233 -10.023 -61.347 1.00 68.12 177 LEU A C 1
ATOM 1449 O O . LEU A 1 177 ? 77.936 -10.060 -60.340 1.00 68.12 177 LEU A O 1
ATOM 1453 N N . ARG A 1 178 ? 76.969 -11.117 -62.069 1.00 69.06 178 ARG A N 1
ATOM 1454 C CA . ARG A 1 178 ? 77.542 -12.438 -61.786 1.00 69.06 178 ARG A CA 1
ATOM 1455 C C . ARG A 1 178 ? 79.038 -12.507 -62.107 1.00 69.06 178 ARG A C 1
ATOM 1457 O O . ARG A 1 178 ? 79.757 -13.200 -61.395 1.00 69.06 178 ARG A O 1
ATOM 1464 N N . GLU A 1 179 ? 79.500 -11.796 -63.129 1.00 70.62 179 GLU A N 1
ATOM 1465 C CA . GLU A 1 179 ? 80.912 -11.729 -63.524 1.00 70.62 179 GLU A CA 1
ATOM 1466 C C . GLU A 1 179 ? 81.753 -10.877 -62.564 1.00 70.62 179 GLU A C 1
ATOM 1468 O O . GLU A 1 179 ? 82.894 -11.229 -62.288 1.00 70.62 179 GLU A O 1
ATOM 1473 N N . LEU A 1 180 ? 81.165 -9.831 -61.972 1.00 67.25 180 LEU A N 1
ATOM 1474 C CA . LEU A 1 180 ? 81.808 -8.987 -60.953 1.00 67.25 180 LEU A CA 1
ATOM 1475 C C . LEU A 1 180 ? 81.727 -9.571 -59.527 1.00 67.25 180 LEU A C 1
ATOM 1477 O O . LEU A 1 180 ? 82.423 -9.132 -58.613 1.00 67.25 180 LEU A O 1
ATOM 1481 N N . ALA A 1 181 ? 80.879 -10.582 -59.319 1.00 63.72 181 ALA A N 1
ATOM 1482 C CA . ALA A 1 181 ? 80.704 -11.259 -58.035 1.00 63.72 181 ALA A CA 1
ATOM 1483 C C . ALA A 1 181 ? 81.986 -11.866 -57.418 1.00 63.72 181 ALA A C 1
ATOM 1485 O O . ALA A 1 181 ? 82.070 -11.883 -56.191 1.00 63.72 181 ALA A O 1
ATOM 1486 N N . PRO A 1 182 ? 82.982 -12.378 -58.174 1.00 63.09 182 PRO A N 1
ATOM 1487 C CA . PRO A 1 182 ? 84.202 -12.926 -57.583 1.00 63.09 182 PRO A CA 1
ATOM 1488 C C . PRO A 1 182 ? 85.105 -11.856 -56.951 1.00 63.09 182 PRO A C 1
ATOM 1490 O O . PRO A 1 182 ? 85.871 -12.186 -56.047 1.00 63.09 182 PRO A O 1
ATOM 1493 N N . GLU A 1 183 ? 85.027 -10.601 -57.407 1.00 67.62 183 GLU A N 1
ATOM 1494 C CA . GLU A 1 183 ? 85.909 -9.510 -56.963 1.00 67.62 183 GLU A CA 1
ATOM 1495 C C . GLU A 1 183 ? 85.452 -8.872 -55.644 1.00 67.62 183 GLU A C 1
ATOM 1497 O O . GLU A 1 183 ? 86.278 -8.381 -54.873 1.00 67.62 183 GLU A O 1
ATOM 1502 N N . ASP A 1 184 ? 84.155 -8.934 -55.331 1.00 69.50 184 ASP A N 1
ATOM 1503 C CA . ASP A 1 184 ? 83.587 -8.337 -54.122 1.00 69.50 184 ASP A CA 1
ATOM 1504 C C . ASP A 1 184 ? 82.799 -9.370 -53.299 1.00 69.50 184 ASP A C 1
ATOM 1506 O O . ASP A 1 184 ? 81.696 -9.803 -53.651 1.00 69.50 184 ASP A O 1
ATOM 1510 N N . ARG A 1 185 ? 83.354 -9.743 -52.135 1.00 65.69 185 ARG A N 1
ATOM 1511 C CA . ARG A 1 185 ? 82.738 -10.701 -51.199 1.00 65.69 185 ARG A CA 1
ATOM 1512 C C . ARG A 1 185 ? 81.316 -10.301 -50.793 1.00 65.69 185 ARG A C 1
ATOM 1514 O O . ARG A 1 185 ? 80.493 -11.187 -50.567 1.00 65.69 185 ARG A O 1
ATOM 1521 N N . ARG A 1 186 ? 81.000 -8.999 -50.718 1.00 68.81 186 ARG A N 1
ATOM 1522 C CA . ARG A 1 186 ? 79.644 -8.542 -50.364 1.00 68.81 186 ARG A CA 1
ATOM 1523 C C . ARG A 1 186 ? 78.645 -8.794 -51.491 1.00 68.81 186 ARG A C 1
ATOM 1525 O O . ARG A 1 186 ? 77.517 -9.195 -51.209 1.00 68.81 186 ARG A O 1
ATOM 1532 N N . LEU A 1 187 ? 79.051 -8.609 -52.747 1.00 68.56 187 LEU A N 1
ATOM 1533 C CA . LEU A 1 187 ? 78.199 -8.879 -53.909 1.00 68.56 187 LEU A CA 1
ATOM 1534 C C . LEU A 1 187 ? 77.965 -10.381 -54.095 1.00 68.56 187 LEU A C 1
ATOM 1536 O O . LEU A 1 187 ? 76.825 -10.788 -54.326 1.00 68.56 187 LEU A O 1
ATOM 1540 N N . ALA A 1 188 ? 78.992 -11.213 -53.897 1.00 65.06 188 ALA A N 1
ATOM 1541 C CA . ALA A 1 188 ? 78.849 -12.670 -53.919 1.00 65.06 188 ALA A CA 1
ATOM 1542 C C . ALA A 1 188 ? 77.828 -13.180 -52.889 1.00 65.06 188 ALA A C 1
ATOM 1544 O O . ALA A 1 188 ? 76.983 -14.017 -53.216 1.00 65.06 188 ALA A O 1
ATOM 1545 N N . ASP A 1 189 ? 77.878 -12.668 -51.655 1.00 71.75 189 ASP A N 1
ATOM 1546 C CA . ASP A 1 189 ? 76.956 -13.074 -50.589 1.00 71.75 189 ASP A CA 1
ATOM 1547 C C . ASP A 1 189 ? 75.513 -12.647 -50.880 1.00 71.75 189 ASP A C 1
ATOM 1549 O O . ASP A 1 189 ? 74.576 -13.417 -50.651 1.00 71.75 189 ASP A O 1
ATOM 1553 N N . VAL A 1 190 ? 75.314 -11.449 -51.434 1.00 72.31 190 VAL A N 1
ATOM 1554 C CA . VAL A 1 190 ? 73.986 -10.959 -51.832 1.00 72.31 190 VAL A CA 1
ATOM 1555 C C . VAL A 1 190 ? 73.429 -11.781 -52.998 1.00 72.31 190 VAL A C 1
ATOM 1557 O O . VAL A 1 190 ? 72.300 -12.264 -52.923 1.00 72.31 190 VAL A O 1
ATOM 1560 N N . LEU A 1 191 ? 74.223 -12.031 -54.040 1.00 69.81 191 LEU A N 1
ATOM 1561 C CA . LEU A 1 191 ? 73.804 -12.834 -55.194 1.00 69.81 191 LEU A CA 1
ATOM 1562 C C . LEU A 1 191 ? 73.522 -14.297 -54.820 1.00 69.81 191 LEU A C 1
ATOM 1564 O O . LEU A 1 191 ? 72.606 -14.910 -55.373 1.00 69.81 191 LEU A O 1
ATOM 1568 N N . ARG A 1 192 ? 74.243 -14.852 -53.837 1.00 67.06 192 ARG A N 1
ATOM 1569 C CA . ARG A 1 192 ? 73.937 -16.168 -53.254 1.00 67.06 192 ARG A CA 1
ATOM 1570 C C . ARG A 1 192 ? 72.629 -16.171 -52.470 1.00 67.06 192 ARG A C 1
ATOM 1572 O O . ARG A 1 192 ? 71.845 -17.101 -52.638 1.00 67.06 192 ARG A O 1
ATOM 1579 N N . ARG A 1 193 ? 72.360 -15.144 -51.655 1.00 69.56 193 ARG A N 1
ATOM 1580 C CA . ARG A 1 193 ? 71.092 -15.019 -50.905 1.00 69.56 193 ARG A CA 1
ATOM 1581 C C . ARG A 1 193 ? 69.877 -14.987 -51.825 1.00 69.56 193 ARG A C 1
ATOM 1583 O O . ARG A 1 193 ? 68.873 -15.620 -51.521 1.00 69.56 193 ARG A O 1
ATOM 1590 N N . PHE A 1 194 ? 69.986 -14.313 -52.964 1.00 69.44 194 PHE A N 1
ATOM 1591 C CA . PHE A 1 194 ? 68.923 -14.257 -53.968 1.00 69.44 194 PHE A CA 1
A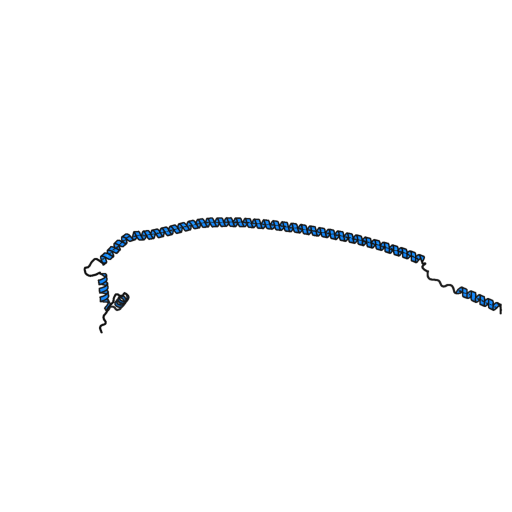TOM 1592 C C . PHE A 1 194 ? 68.936 -15.442 -54.955 1.00 69.44 194 PHE A C 1
ATOM 1594 O O . PHE A 1 194 ? 68.234 -15.408 -55.958 1.00 69.44 194 PHE A O 1
ATOM 1601 N N . SER A 1 195 ? 69.691 -16.515 -54.671 1.00 60.44 195 SER A N 1
ATOM 1602 C CA . SER A 1 195 ? 69.778 -17.742 -55.489 1.00 60.44 195 SER A CA 1
ATOM 1603 C C . SER A 1 195 ? 70.250 -17.543 -56.942 1.00 60.44 195 SER A C 1
ATOM 1605 O O . SER A 1 195 ? 70.074 -18.430 -57.774 1.00 60.44 195 SER A O 1
ATOM 1607 N N . LEU A 1 196 ? 70.894 -16.412 -57.252 1.00 63.91 196 LEU A N 1
ATOM 1608 C CA . LEU A 1 196 ? 71.341 -16.038 -58.604 1.00 63.91 196 LEU A CA 1
ATOM 1609 C C . LEU A 1 196 ? 72.725 -16.609 -58.974 1.00 63.91 196 LEU A C 1
ATOM 1611 O O . LEU A 1 196 ? 73.148 -16.522 -60.125 1.00 63.91 196 LEU A O 1
ATOM 1615 N N . LEU A 1 197 ? 73.432 -17.215 -58.015 1.00 60.94 197 LEU A N 1
ATOM 1616 C CA . LEU A 1 197 ? 74.800 -17.729 -58.161 1.00 60.94 197 LEU A CA 1
ATOM 1617 C C . LEU A 1 197 ? 74.835 -19.254 -57.932 1.00 60.94 197 LEU A C 1
ATOM 1619 O O . LEU A 1 197 ? 75.447 -19.745 -56.985 1.00 60.94 197 LEU A O 1
ATOM 1623 N N . LYS A 1 198 ? 74.115 -20.011 -58.768 1.00 55.09 198 LYS A N 1
ATOM 1624 C CA . LYS A 1 198 ? 74.156 -21.484 -58.789 1.00 55.09 198 LYS A CA 1
ATOM 1625 C C . LYS A 1 198 ? 75.267 -21.949 -59.741 1.00 55.09 198 LYS A C 1
ATOM 1627 O O . LYS A 1 198 ? 75.300 -21.515 -60.890 1.00 55.09 198 LYS A O 1
ATOM 1632 N N . ASP A 1 199 ? 76.147 -22.802 -59.217 1.00 50.47 199 ASP A N 1
ATOM 1633 C CA . ASP A 1 199 ? 77.261 -23.520 -59.863 1.00 50.47 199 ASP A CA 1
ATOM 1634 C C . ASP A 1 199 ? 78.619 -22.789 -59.931 1.00 50.47 199 ASP A C 1
ATOM 1636 O O . ASP A 1 199 ? 78.916 -22.041 -60.859 1.00 50.47 199 ASP A O 1
ATOM 1640 N N . LEU A 1 200 ? 79.484 -23.079 -58.948 1.00 45.78 200 LEU A N 1
ATOM 1641 C CA . LEU A 1 200 ? 80.939 -23.132 -59.140 1.00 45.78 200 LEU A CA 1
ATOM 1642 C C . LEU A 1 200 ? 81.357 -24.612 -59.037 1.00 45.78 200 LEU A C 1
ATOM 1644 O O . LEU A 1 200 ? 81.105 -25.211 -57.985 1.00 45.78 200 LEU A O 1
ATOM 1648 N N . PRO A 1 201 ? 82.014 -25.220 -60.042 1.00 39.59 201 PRO A N 1
ATOM 1649 C CA . PRO A 1 201 ? 82.735 -26.462 -59.815 1.00 39.59 201 PRO A CA 1
ATOM 1650 C C . PRO A 1 201 ? 83.933 -26.161 -58.906 1.00 39.59 201 PRO A C 1
ATOM 1652 O O . PRO A 1 201 ? 84.736 -25.273 -59.190 1.00 39.59 201 PRO A O 1
ATOM 1655 N N . ARG A 1 202 ? 84.043 -26.898 -57.794 1.00 40.69 202 ARG A N 1
ATOM 1656 C CA . ARG A 1 202 ? 85.273 -26.960 -56.994 1.00 40.69 202 ARG A CA 1
ATOM 1657 C C . ARG A 1 202 ? 86.416 -27.363 -57.923 1.00 40.69 202 ARG A C 1
ATOM 1659 O O . ARG A 1 202 ? 86.368 -28.452 -58.490 1.00 40.69 202 ARG A O 1
ATOM 1666 N N . GLN A 1 203 ? 87.439 -26.528 -58.033 1.00 35.97 203 GLN A N 1
ATOM 1667 C CA . GLN A 1 203 ? 88.759 -26.987 -58.440 1.00 35.97 203 GLN A CA 1
ATOM 1668 C C . GLN A 1 203 ? 89.732 -26.779 -57.284 1.00 35.97 203 GLN A C 1
ATOM 1670 O O . GLN A 1 203 ? 89.541 -25.879 -56.465 1.00 35.97 203 GLN A O 1
ATOM 1675 N N . ALA A 1 204 ? 90.629 -27.758 -57.196 1.00 37.16 204 ALA A N 1
ATOM 1676 C CA . ALA A 1 204 ? 91.507 -28.113 -56.090 1.00 37.16 204 ALA A CA 1
ATOM 1677 C C . ALA A 1 204 ? 92.476 -27.005 -55.672 1.00 37.16 204 ALA A C 1
ATOM 1679 O O . ALA A 1 204 ? 92.848 -26.187 -56.540 1.00 37.16 204 ALA A O 1
#